Protein AF-A0A8S3YBG1-F1 (afdb_monomer)

Radius of gyration: 21.01 Å; Cα contacts (8 Å, |Δi|>4): 308; chains: 1; bounding box: 51×46×51 Å

Organism: NCBI:txid100452

Foldseek 3Di:
DDPPDPDDDDPVVVVVVVCCVQLLLVVLLVCCVPQHDPVLVVVVVVLLVLLLVLVLVVLVPDDQADPQLSVQLNLQSVLAAEAEAAQPPCRDPVSSCVVCVQQPDDPVCVPVSVVSSVVVVVVVVVVCPPPPDDPRDDPDGLLDLAKAADLQANYTYDRSNVCDPPQHDPPDDLCSNLQHVQLRSQLRSQLCCFPVNVQGTSRSDRHDSGDPSSVVSNVVVLVVQQVVQQPDADVVVRDGGRSVVCSSSSSSNVRSNSSSD

Sequence (261 aa):
KYTGNMAESPRWEVCLDSSASVFWKGMGRRYVDKTFSQAAKLYMEGMIENLKSEFQKMIEENTWMSQDTKKEAYLKLAAINKKIGYPDTDFTEDDIDKFYENYTMSEDHYYNNRVLNNKLSNLESILSLRKPVDKKEWSMAPYEVNAYYSRSVNEIAFPAGILQSPFFSQTFQDSMNYGAIGVVIGHEITHGFDDQGSQYDAKGNLRNWWQATDRENFVKRTQCIVNQNANFRVDEINMTLNGINTQGESVADNGGVKESF

Secondary structure (DSSP, 8-state):
-----SSPPPHHHHHHHHHHHHSHHHHHHHHHHHH--HHHHHHHHHHHHHHHHHHHHHHHH-SSS-HHHHHHHHHHHHT-EEEEES-SSS-SHHHHHHHTTT----TT-HHHHHHHHHHHHHHHHHHGGGSPP-TT--SS-TT-S--EEETTTTEEEEETTTSSTTT--TTS-HHHHIIIIIHHHHHHHHTTTSTTGGGB-TTS-B---S-HHHHHHHHHHHHHHHHHHTT-EEGGGTEE--TTTTHHHHHHHHHHHHHH-

Nearest PDB structures (foldseek):
  5v48-assembly1_B  TM=9.736E-01  e=6.884E-21  Oryctolagus cuniculus
  6svy-assembly1_A  TM=9.751E-01  e=1.031E-20  Homo sapiens
  6sh2-assembly1_AAA  TM=9.772E-01  e=5.451E-20  Homo sapiens
  4cth-assembly1_A-2  TM=9.747E-01  e=1.051E-19  Homo sapiens
  3dwb-assembly1_A  TM=9.708E-01  e=8.319E-19  Homo sapiens

InterPro domains:
  IPR000718 Peptidase M13 [PS51885] (1-261)
  IPR000718 Peptidase M13 [PTHR11733] (8-260)
  IPR000718 Peptidase M13 [cd08662] (1-261)
  IPR008753 Peptidase M13, N-terminal domain [PF05649] (3-87)
  IPR018497 Peptidase M13, C-terminal domain [PF01431] (146-259)
  IPR018497 Peptidase M13, C-terminal domain [PR00786] (138-150)
  IPR018497 Peptidase M13, C-terminal domain [PR00786] (156-168)
  IPR018497 Peptidase M13, C-terminal domain [PR00786] (177-193)
  IPR018497 Peptidase M13, C-terminal domain [PR00786] (249-260)
  IPR024079 Metallopeptidase, catalytic domain superfamily [G3DSA:3.40.390.10] (98-261)
  IPR042089 Peptidase M13, domain 2 [G3DSA:1.10.1380.10] (1-77)

Mean predicted aligned error: 3.57 Å

pLDDT: mean 96.38, std 4.28, range [46.97, 98.88]

Solvent-accessible surface area (backbone atoms only — not comparable to full-atom values): 14504 Å² total; per-residue (Å²): 136,88,86,82,70,92,67,80,76,59,65,68,57,57,49,47,54,56,47,43,75,71,41,30,64,62,53,20,47,60,41,39,76,72,74,54,52,72,68,56,46,55,52,50,55,53,51,52,54,53,37,54,52,42,46,49,49,55,57,69,72,47,88,64,57,51,72,70,35,41,51,50,50,49,53,26,61,72,46,48,43,82,44,59,36,56,65,93,61,84,62,50,72,69,42,40,51,60,73,46,69,84,66,87,72,52,96,90,38,62,70,58,41,52,52,50,50,54,52,53,55,53,49,51,58,61,66,44,75,86,50,79,88,66,85,79,66,74,95,67,46,24,59,41,74,51,72,46,56,41,52,65,66,22,32,33,37,38,23,37,39,37,65,32,79,87,27,30,56,96,86,51,56,64,70,52,30,26,71,32,42,30,22,54,52,25,19,32,58,30,40,54,60,22,81,68,20,51,42,32,42,43,74,16,45,85,40,92,68,65,48,72,70,33,48,53,45,50,53,59,54,53,46,52,53,20,57,55,37,48,68,43,66,44,74,95,76,72,44,60,44,58,15,74,83,46,33,44,62,51,47,9,50,57,42,1,49,60,40,45,107

Structure (mmCIF, N/CA/C/O backbone):
data_AF-A0A8S3YBG1-F1
#
_entry.id   AF-A0A8S3YBG1-F1
#
loop_
_atom_site.group_PDB
_atom_site.id
_atom_site.type_symbol
_atom_site.label_atom_id
_atom_site.label_alt_id
_atom_site.label_comp_id
_atom_site.label_asym_id
_atom_site.label_entity_id
_atom_site.label_seq_id
_atom_site.pdbx_PDB_ins_code
_atom_site.Cartn_x
_atom_site.Cartn_y
_atom_site.Cartn_z
_atom_site.occupancy
_atom_site.B_iso_or_equiv
_atom_site.auth_seq_id
_atom_site.auth_comp_id
_atom_site.auth_asym_id
_atom_site.auth_atom_id
_atom_site.pdbx_PDB_model_num
ATOM 1 N N . LYS A 1 1 ? 24.429 -9.024 7.060 1.00 46.97 1 LYS A N 1
ATOM 2 C CA . LYS A 1 1 ? 23.223 -9.821 7.389 1.00 46.97 1 LYS A CA 1
ATOM 3 C C . LYS A 1 1 ? 23.440 -11.186 6.741 1.00 46.97 1 LYS A C 1
ATOM 5 O O . LYS A 1 1 ? 23.520 -11.220 5.523 1.00 46.97 1 LYS A O 1
ATOM 10 N N . TYR A 1 2 ? 23.698 -12.248 7.506 1.00 65.44 2 TYR A N 1
ATOM 11 C CA . TYR A 1 2 ? 23.859 -13.596 6.943 1.00 65.44 2 TYR A CA 1
ATOM 12 C C . TYR A 1 2 ? 22.461 -14.197 6.766 1.00 65.44 2 TYR A C 1
ATOM 14 O O . TYR A 1 2 ? 21.686 -14.179 7.716 1.00 65.44 2 TYR A O 1
ATOM 22 N N . THR A 1 3 ? 22.114 -14.646 5.561 1.00 81.81 3 THR A N 1
ATOM 23 C CA . THR A 1 3 ? 20.769 -15.163 5.237 1.00 81.81 3 THR A CA 1
ATOM 24 C C . THR A 1 3 ? 20.596 -16.647 5.561 1.00 81.81 3 THR A C 1
ATOM 26 O O . THR A 1 3 ? 19.483 -17.147 5.500 1.00 81.81 3 THR A O 1
ATOM 29 N N . GLY A 1 4 ? 21.680 -17.357 5.895 1.00 85.62 4 GLY A N 1
ATOM 30 C CA . GLY A 1 4 ? 21.672 -18.814 6.078 1.00 85.62 4 GLY A CA 1
ATOM 31 C C . GLY A 1 4 ? 21.711 -19.613 4.769 1.00 85.62 4 GLY A C 1
ATOM 32 O O . GLY A 1 4 ? 21.754 -20.838 4.811 1.00 85.62 4 GLY A O 1
ATOM 33 N N . ASN A 1 5 ? 21.745 -18.943 3.611 1.00 86.81 5 ASN A N 1
ATOM 34 C CA . ASN A 1 5 ? 21.828 -19.604 2.310 1.00 86.81 5 ASN A CA 1
ATOM 35 C C . ASN A 1 5 ? 23.208 -20.241 2.102 1.00 86.81 5 ASN A C 1
ATOM 37 O O . ASN A 1 5 ? 24.236 -19.601 2.324 1.00 86.81 5 ASN A O 1
ATOM 41 N N . MET A 1 6 ? 23.225 -21.490 1.628 1.00 89.19 6 MET A N 1
ATOM 42 C CA . MET A 1 6 ? 24.462 -22.234 1.343 1.00 89.19 6 MET A CA 1
ATOM 43 C C . MET A 1 6 ? 25.042 -21.960 -0.053 1.00 89.19 6 MET A C 1
ATOM 45 O O . MET A 1 6 ? 26.156 -22.386 -0.345 1.00 89.19 6 MET A O 1
ATOM 49 N N . ALA A 1 7 ? 24.298 -21.268 -0.918 1.00 89.50 7 ALA A N 1
ATOM 50 C CA . ALA A 1 7 ? 24.717 -20.903 -2.265 1.00 89.50 7 ALA A CA 1
ATOM 51 C C . ALA A 1 7 ? 24.162 -19.525 -2.647 1.00 89.50 7 ALA A C 1
ATOM 53 O O . ALA A 1 7 ? 23.132 -19.092 -2.124 1.00 89.50 7 ALA A O 1
ATOM 54 N N . GLU A 1 8 ? 24.855 -18.848 -3.561 1.00 89.50 8 GLU A N 1
ATOM 55 C CA . GLU A 1 8 ? 24.357 -17.626 -4.191 1.00 89.50 8 GLU A CA 1
ATOM 56 C C . GLU A 1 8 ? 23.200 -17.949 -5.144 1.00 89.50 8 GLU A C 1
ATOM 58 O O . GLU A 1 8 ? 23.164 -19.026 -5.749 1.00 89.50 8 GLU A O 1
ATOM 63 N N . SER A 1 9 ? 22.269 -17.004 -5.300 1.00 92.31 9 SER A N 1
ATOM 64 C CA . SER A 1 9 ? 21.221 -17.111 -6.314 1.00 92.31 9 SER A CA 1
ATOM 65 C C . SER A 1 9 ? 21.835 -17.261 -7.713 1.00 92.31 9 SER A C 1
ATOM 67 O O . SER A 1 9 ? 22.904 -16.697 -7.985 1.00 92.31 9 SER A O 1
ATOM 69 N N . PRO A 1 10 ? 21.173 -17.987 -8.631 1.00 96.00 10 PRO A N 1
ATOM 70 C CA . PRO A 1 10 ? 21.587 -18.058 -10.023 1.00 96.00 10 PRO A CA 1
ATOM 71 C C . PRO A 1 10 ? 21.867 -16.670 -10.605 1.00 96.00 10 PRO A C 1
ATOM 73 O O . PRO A 1 10 ? 21.102 -15.728 -10.412 1.00 96.00 10 PRO A O 1
ATOM 76 N N . ARG A 1 11 ? 22.953 -16.542 -11.376 1.00 95.31 11 ARG A N 1
ATOM 77 C CA . ARG A 1 11 ? 23.389 -15.244 -11.921 1.00 95.31 11 ARG A CA 1
ATOM 78 C C . ARG A 1 11 ? 22.287 -14.514 -12.689 1.00 95.31 11 ARG A C 1
ATOM 80 O O . ARG A 1 11 ? 22.216 -13.295 -12.616 1.00 95.31 11 ARG A O 1
ATOM 87 N N . TRP A 1 12 ? 21.452 -15.240 -13.429 1.00 97.00 12 TRP A N 1
ATOM 88 C CA . TRP A 1 12 ? 20.376 -14.633 -14.208 1.00 97.00 12 TRP A CA 1
ATOM 89 C C . TRP A 1 12 ? 19.314 -13.969 -13.319 1.00 97.00 12 TRP A C 1
ATOM 91 O O . TRP A 1 12 ? 18.802 -12.933 -13.721 1.00 97.00 12 TRP A O 1
ATOM 101 N N . GLU A 1 13 ? 19.037 -14.497 -12.118 1.00 95.38 13 GLU A N 1
ATOM 102 C CA . GLU A 1 13 ? 18.124 -13.874 -11.143 1.00 95.38 13 GLU A CA 1
ATOM 103 C C . GLU A 1 13 ? 18.735 -12.583 -10.608 1.00 95.38 13 GLU A C 1
ATOM 105 O O . GLU A 1 13 ? 18.105 -11.534 -10.641 1.00 95.38 13 GLU A O 1
ATOM 110 N N . VAL A 1 14 ? 20.020 -12.621 -10.238 1.00 94.38 14 VAL A N 1
ATOM 111 C CA . VAL A 1 14 ? 20.752 -11.427 -9.785 1.00 94.38 14 VAL A CA 1
ATOM 112 C C . VAL A 1 14 ? 20.776 -10.343 -10.868 1.00 94.38 14 VAL A C 1
ATOM 114 O O . VAL A 1 14 ? 20.596 -9.157 -10.582 1.00 94.38 14 VAL A O 1
ATOM 117 N N . CYS A 1 15 ? 21.005 -10.733 -12.125 1.00 94.94 15 CYS A N 1
ATOM 118 C CA . CYS A 1 15 ? 20.959 -9.818 -13.261 1.00 94.94 15 CYS A CA 1
ATOM 119 C C . CYS A 1 15 ? 19.544 -9.279 -13.491 1.00 94.94 15 CYS A C 1
ATOM 121 O O . CYS A 1 15 ? 19.404 -8.080 -13.711 1.00 94.94 15 CYS A O 1
ATOM 123 N N . LEU A 1 16 ? 18.519 -10.131 -13.400 1.00 95.56 16 LEU A N 1
ATOM 124 C CA . LEU A 1 16 ? 17.122 -9.741 -13.550 1.00 95.56 16 LEU A CA 1
ATOM 125 C C . LEU A 1 16 ? 16.716 -8.717 -12.487 1.00 95.56 16 LEU A C 1
ATOM 127 O O . LEU A 1 16 ? 16.232 -7.654 -12.857 1.00 95.56 16 LEU A O 1
ATOM 131 N N . ASP A 1 17 ? 16.984 -8.981 -11.208 1.00 93.69 17 ASP A N 1
ATOM 132 C CA . ASP A 1 17 ? 16.673 -8.068 -10.101 1.00 93.69 17 ASP A CA 1
ATOM 133 C C . ASP A 1 17 ? 17.413 -6.734 -10.252 1.00 93.69 17 ASP A C 1
ATOM 135 O O . ASP A 1 17 ? 16.848 -5.650 -10.076 1.00 93.69 17 ASP A O 1
ATOM 139 N N . SER A 1 18 ? 18.690 -6.792 -10.643 1.00 94.06 18 SER A N 1
ATOM 140 C CA . SER A 1 18 ? 19.491 -5.595 -10.896 1.00 94.06 18 SER A CA 1
ATOM 141 C C . SER A 1 18 ? 18.932 -4.772 -12.055 1.00 94.06 18 SER A C 1
ATOM 143 O O . SER A 1 18 ? 18.802 -3.554 -11.923 1.00 94.06 18 SER A O 1
ATOM 145 N N . SER A 1 19 ? 18.565 -5.406 -13.170 1.00 94.31 19 SER A N 1
ATOM 146 C CA . SER A 1 19 ? 17.942 -4.734 -14.312 1.00 94.31 19 SER A CA 1
ATOM 147 C C . SER A 1 19 ? 16.562 -4.184 -13.962 1.00 94.31 19 SER A C 1
ATOM 149 O O . SER A 1 19 ? 16.295 -3.029 -14.279 1.00 94.31 19 SER A O 1
ATOM 151 N N . ALA A 1 20 ? 15.737 -4.947 -13.244 1.00 94.19 20 ALA A N 1
ATOM 152 C CA . ALA A 1 20 ? 14.417 -4.536 -12.775 1.00 94.19 20 ALA A CA 1
ATOM 153 C C . ALA A 1 20 ? 14.502 -3.292 -11.884 1.00 94.19 20 ALA A C 1
ATOM 155 O O . ALA A 1 20 ? 13.759 -2.342 -12.095 1.00 94.19 20 ALA A O 1
ATOM 156 N N . SER A 1 21 ? 15.487 -3.222 -10.980 1.00 91.81 21 SER A N 1
ATOM 157 C CA . SER A 1 21 ? 15.690 -2.045 -10.119 1.00 91.81 21 SER A CA 1
ATOM 158 C C . SER A 1 21 ? 15.982 -0.744 -10.883 1.00 91.81 21 SER A C 1
ATOM 160 O O . SER A 1 21 ? 15.711 0.339 -10.373 1.00 91.81 21 SER A O 1
ATOM 162 N N . VAL A 1 22 ? 16.546 -0.836 -12.091 1.00 94.56 22 VAL A N 1
ATOM 163 C CA . VAL A 1 22 ? 16.909 0.322 -12.927 1.00 94.56 22 VAL A CA 1
ATOM 164 C C . VAL A 1 22 ? 15.796 0.616 -13.929 1.00 94.56 22 VAL A C 1
ATOM 166 O O . VAL A 1 22 ? 15.269 1.725 -13.997 1.00 94.56 22 VAL A O 1
ATOM 169 N N . PHE A 1 23 ? 15.400 -0.402 -14.688 1.00 95.25 23 PHE A N 1
ATOM 170 C CA . PHE A 1 23 ? 14.467 -0.311 -15.810 1.00 95.25 23 PHE A CA 1
ATOM 171 C C . PHE A 1 23 ? 13.037 -0.673 -15.415 1.00 95.25 23 PHE A C 1
ATOM 173 O O . PHE A 1 23 ? 12.288 -1.249 -16.209 1.00 95.25 23 PHE A O 1
ATOM 180 N N . TRP A 1 24 ? 12.651 -0.335 -14.185 1.00 95.69 24 TRP A N 1
ATOM 181 C CA . TRP A 1 24 ? 11.378 -0.740 -13.605 1.00 95.69 24 TRP A CA 1
ATOM 182 C C . TRP A 1 24 ? 10.170 -0.302 -14.444 1.00 95.69 24 TRP A C 1
ATOM 184 O O . TRP A 1 24 ? 9.217 -1.070 -14.573 1.00 95.69 24 TRP A O 1
ATOM 194 N N . LYS A 1 25 ? 10.207 0.885 -15.079 1.00 96.19 25 LYS A N 1
ATOM 195 C CA . LYS A 1 25 ? 9.102 1.341 -15.938 1.00 96.19 25 LYS A CA 1
ATOM 196 C C . LYS A 1 25 ? 9.009 0.527 -17.224 1.00 96.19 25 LYS A C 1
ATOM 198 O O . LYS A 1 25 ? 7.931 0.055 -17.572 1.00 96.19 25 LYS A O 1
ATOM 203 N N . GLY A 1 26 ? 10.139 0.321 -17.902 1.00 96.25 26 GLY A N 1
ATOM 204 C CA . GLY A 1 26 ? 10.190 -0.444 -19.151 1.00 96.25 26 GLY A CA 1
ATOM 205 C C . GLY A 1 26 ? 9.790 -1.904 -18.944 1.00 96.25 26 GLY A C 1
ATOM 206 O O . GLY A 1 26 ? 8.948 -2.436 -19.667 1.00 96.25 26 GLY A O 1
ATOM 207 N N . MET A 1 27 ? 10.326 -2.540 -17.900 1.00 96.38 27 MET A N 1
ATOM 208 C CA . MET A 1 27 ? 9.955 -3.906 -17.526 1.00 96.38 27 MET A CA 1
ATOM 209 C C . MET A 1 27 ? 8.505 -3.991 -17.040 1.00 96.38 27 MET A C 1
ATOM 211 O O . MET A 1 27 ? 7.783 -4.903 -17.438 1.00 96.38 27 MET A O 1
ATOM 215 N N . GLY A 1 28 ? 8.053 -3.017 -16.245 1.00 97.44 28 GLY A N 1
ATOM 216 C CA . GLY A 1 28 ? 6.668 -2.903 -15.790 1.00 97.44 28 GLY A CA 1
ATOM 217 C C . GLY A 1 28 ? 5.680 -2.810 -16.945 1.00 97.44 28 GLY A C 1
ATOM 218 O O . GLY A 1 28 ? 4.671 -3.509 -16.935 1.00 97.44 28 GLY A O 1
ATOM 219 N N . ARG A 1 29 ? 5.994 -2.024 -17.979 1.00 97.12 29 ARG A N 1
ATOM 220 C CA . ARG A 1 29 ? 5.147 -1.893 -19.167 1.00 97.12 29 ARG A CA 1
ATOM 221 C C . ARG A 1 29 ? 4.989 -3.221 -19.894 1.00 97.12 29 ARG A C 1
ATOM 223 O O . ARG A 1 29 ? 3.868 -3.667 -20.118 1.00 97.12 29 ARG A O 1
ATOM 230 N N . ARG A 1 30 ? 6.110 -3.893 -20.177 1.00 96.56 30 ARG A N 1
ATOM 231 C CA . ARG A 1 30 ? 6.110 -5.213 -20.828 1.00 96.56 30 ARG A CA 1
ATOM 232 C C . ARG A 1 30 ? 5.381 -6.271 -20.001 1.00 96.56 30 ARG A C 1
ATOM 234 O O . ARG A 1 30 ? 4.733 -7.142 -20.575 1.00 96.56 30 ARG A O 1
ATOM 241 N N . TYR A 1 31 ? 5.491 -6.204 -18.675 1.00 97.31 31 TYR A N 1
ATOM 242 C CA . TYR A 1 31 ? 4.761 -7.086 -17.771 1.00 97.31 31 TYR A CA 1
ATOM 243 C C . TYR A 1 31 ? 3.250 -6.857 -17.890 1.00 97.31 31 TYR A C 1
ATOM 245 O O . TYR A 1 31 ? 2.521 -7.786 -18.228 1.00 97.31 31 TYR A O 1
ATOM 253 N N . VAL A 1 32 ? 2.802 -5.612 -17.708 1.00 97.44 32 VAL A N 1
ATOM 254 C CA . VAL A 1 32 ? 1.388 -5.208 -17.773 1.00 97.44 32 VAL A CA 1
ATOM 255 C C . VAL A 1 32 ? 0.753 -5.584 -19.108 1.00 97.44 32 VAL A C 1
ATOM 257 O O . VAL A 1 32 ? -0.302 -6.211 -19.101 1.00 97.44 32 VAL A O 1
ATOM 260 N N . ASP A 1 33 ? 1.412 -5.285 -20.234 1.00 96.06 33 ASP A N 1
ATOM 261 C CA . ASP A 1 33 ? 0.905 -5.607 -21.578 1.00 96.06 33 ASP A CA 1
ATOM 262 C C . ASP A 1 33 ? 0.636 -7.115 -21.759 1.00 96.06 33 ASP A C 1
ATOM 264 O O . ASP A 1 33 ? -0.189 -7.511 -22.582 1.00 96.06 33 ASP A O 1
ATOM 268 N N . LYS A 1 34 ? 1.334 -7.969 -20.999 1.00 96.12 34 LYS A N 1
ATOM 269 C CA . LYS A 1 34 ? 1.221 -9.427 -21.089 1.00 96.12 34 LYS A CA 1
ATOM 270 C C . LYS A 1 34 ? 0.261 -10.032 -20.065 1.00 96.12 34 LYS A C 1
ATOM 272 O O . LYS A 1 34 ? -0.321 -11.078 -20.347 1.00 96.12 34 LYS A O 1
ATOM 277 N N . THR A 1 35 ? 0.147 -9.447 -18.874 1.00 94.94 35 THR A N 1
ATOM 278 C CA . THR A 1 35 ? -0.489 -10.110 -17.721 1.00 94.94 35 THR A CA 1
ATOM 279 C C . THR A 1 35 ? -1.730 -9.403 -17.197 1.00 94.94 35 THR A C 1
ATOM 281 O O . THR A 1 35 ? -2.532 -10.041 -16.517 1.00 94.94 35 THR A O 1
ATOM 284 N N . PHE A 1 36 ? -1.921 -8.119 -17.501 1.00 96.56 36 PHE A N 1
ATOM 285 C CA . PHE A 1 36 ? -2.934 -7.303 -16.845 1.00 96.56 36 PHE A CA 1
ATOM 286 C C . PHE A 1 36 ? -3.956 -6.746 -17.836 1.00 96.56 36 PHE A C 1
ATOM 288 O O . PHE A 1 36 ? -3.631 -6.365 -18.956 1.00 96.56 36 PHE A O 1
ATOM 295 N N . SER A 1 37 ? -5.224 -6.697 -17.422 1.00 96.06 37 SER A N 1
ATOM 296 C CA . SER A 1 37 ? -6.328 -6.254 -18.278 1.00 96.06 37 SER A CA 1
ATOM 297 C C . SER A 1 37 ? -7.109 -5.108 -17.649 1.00 96.06 37 SER A C 1
ATOM 299 O O . SER A 1 37 ? -7.250 -5.023 -16.428 1.00 96.06 37 SER A O 1
ATOM 301 N N . GLN A 1 38 ? -7.711 -4.267 -18.491 1.00 95.56 38 GLN A N 1
ATOM 302 C CA . GLN A 1 38 ? -8.593 -3.193 -18.028 1.00 95.56 38 GLN A CA 1
ATOM 303 C C . GLN A 1 38 ? -9.776 -3.730 -17.206 1.00 95.56 38 GLN A C 1
ATOM 305 O O . GLN A 1 38 ? -10.196 -3.105 -16.237 1.00 95.56 38 GLN A O 1
ATOM 310 N N . ALA A 1 39 ? -10.292 -4.913 -17.551 1.00 96.50 39 ALA A N 1
ATOM 311 C CA . ALA A 1 39 ? -11.356 -5.558 -16.788 1.00 96.50 39 ALA A CA 1
ATOM 312 C C . ALA A 1 39 ? -10.907 -5.931 -15.361 1.00 96.50 39 ALA A C 1
ATOM 314 O O . ALA A 1 39 ? -11.700 -5.828 -14.430 1.00 96.50 39 ALA A O 1
ATOM 315 N N . ALA A 1 40 ? -9.636 -6.308 -15.162 1.00 97.19 40 ALA A N 1
ATOM 316 C CA . ALA A 1 40 ? -9.096 -6.594 -13.832 1.00 97.19 40 ALA A CA 1
ATOM 317 C C . ALA A 1 40 ? -9.004 -5.310 -13.004 1.00 97.19 40 ALA A C 1
ATOM 319 O O . ALA A 1 40 ? -9.392 -5.308 -11.839 1.00 97.19 40 ALA A O 1
ATOM 320 N N . LYS A 1 41 ? -8.583 -4.203 -13.631 1.00 97.56 41 LYS A N 1
ATOM 321 C CA . LYS A 1 41 ? -8.579 -2.881 -12.998 1.00 97.56 41 LYS A CA 1
ATOM 322 C C . LYS A 1 41 ? -9.976 -2.476 -12.518 1.00 97.56 41 LYS A C 1
ATOM 324 O O . LYS A 1 41 ? -10.133 -2.155 -11.347 1.00 97.56 41 LYS A O 1
ATOM 329 N N . LEU A 1 42 ? -10.990 -2.573 -13.380 1.00 97.50 42 LEU A N 1
ATOM 330 C CA . LEU A 1 42 ? -12.374 -2.219 -13.032 1.00 97.50 42 LEU A CA 1
ATOM 331 C C . LEU A 1 42 ? -12.955 -3.104 -11.918 1.00 97.50 42 LEU A C 1
ATOM 333 O O . LEU A 1 42 ? -13.639 -2.602 -11.029 1.00 97.50 42 LEU A O 1
ATOM 337 N N . TYR A 1 43 ? -12.667 -4.410 -11.937 1.00 97.81 43 TYR A N 1
ATOM 338 C CA . TYR A 1 43 ? -13.085 -5.315 -10.863 1.00 97.81 43 TYR A CA 1
ATOM 339 C C . TYR A 1 43 ? -12.475 -4.892 -9.518 1.00 97.81 43 TYR A C 1
ATOM 341 O O . TYR A 1 43 ? -13.183 -4.757 -8.521 1.00 97.81 43 TYR A O 1
ATOM 349 N N . MET A 1 44 ? -11.165 -4.630 -9.506 1.00 97.94 44 MET A N 1
ATOM 350 C CA . MET A 1 44 ? -10.444 -4.178 -8.315 1.00 97.94 44 MET A CA 1
ATOM 351 C C . MET A 1 44 ? -10.959 -2.832 -7.802 1.00 97.94 44 MET A C 1
ATOM 353 O O . MET A 1 44 ? -11.109 -2.656 -6.596 1.00 97.94 44 MET A O 1
ATOM 357 N N . GLU A 1 45 ? -11.281 -1.893 -8.694 1.00 98.06 45 GLU A N 1
ATOM 358 C CA . GLU A 1 45 ? -11.874 -0.609 -8.313 1.00 98.06 45 GLU A CA 1
ATOM 359 C C . GLU A 1 45 ? -13.197 -0.787 -7.568 1.00 98.06 45 GLU A C 1
ATOM 361 O O . GLU A 1 45 ? -13.393 -0.125 -6.549 1.00 98.06 45 GLU A O 1
ATOM 366 N N . GLY A 1 46 ? -14.074 -1.674 -8.051 1.00 98.19 46 GLY A N 1
ATOM 367 C CA . GLY A 1 46 ? -15.343 -1.988 -7.393 1.00 98.19 46 GLY A CA 1
ATOM 368 C C . GLY A 1 46 ? -15.149 -2.679 -6.043 1.00 98.19 46 GLY A C 1
ATOM 369 O O . GLY A 1 46 ? -15.779 -2.298 -5.060 1.00 98.19 46 GLY A O 1
ATOM 370 N N . MET A 1 47 ? -14.229 -3.645 -5.969 1.00 98.31 47 MET A N 1
ATOM 371 C CA . MET A 1 47 ? -13.910 -4.343 -4.722 1.00 98.31 47 MET A CA 1
ATOM 372 C C . MET A 1 47 ? -13.362 -3.395 -3.647 1.00 98.31 47 MET A C 1
ATOM 374 O O . MET A 1 47 ? -13.792 -3.475 -2.500 1.00 98.31 47 MET A O 1
ATOM 378 N N . ILE A 1 48 ? -12.476 -2.462 -4.013 1.00 98.62 48 ILE A N 1
ATOM 379 C CA . ILE A 1 48 ? -11.949 -1.448 -3.088 1.00 98.62 48 ILE A CA 1
ATOM 380 C C . ILE A 1 48 ? -13.072 -0.562 -2.538 1.00 98.62 48 ILE A C 1
ATOM 382 O O . ILE A 1 48 ? -13.092 -0.288 -1.342 1.00 98.62 48 ILE A O 1
ATOM 386 N N . GLU A 1 49 ? -14.015 -0.115 -3.374 1.00 98.50 49 GLU A N 1
ATOM 387 C CA . GLU A 1 49 ? -15.137 0.697 -2.880 1.00 98.50 49 GLU A CA 1
ATOM 388 C C . GLU A 1 49 ? -16.076 -0.100 -1.966 1.00 98.50 49 GLU A C 1
ATOM 390 O O . GLU A 1 49 ? -16.537 0.434 -0.956 1.00 98.50 49 GLU A O 1
ATOM 395 N N . ASN A 1 50 ? -16.314 -1.382 -2.266 1.00 98.38 50 ASN A N 1
ATOM 396 C CA . ASN A 1 50 ? -17.094 -2.259 -1.393 1.00 98.38 50 ASN A CA 1
ATOM 397 C C . ASN A 1 50 ? -16.435 -2.389 -0.012 1.00 98.38 50 ASN A C 1
ATOM 399 O O . ASN A 1 50 ? -17.094 -2.170 0.999 1.00 98.38 50 ASN A O 1
ATOM 403 N N . LEU A 1 51 ? -15.131 -2.672 0.030 1.00 98.69 51 LEU A N 1
ATOM 404 C CA . LEU A 1 51 ? -14.382 -2.835 1.278 1.00 98.69 51 LEU A CA 1
ATOM 405 C C . LEU A 1 51 ? -14.326 -1.525 2.077 1.00 98.69 51 LEU A C 1
ATOM 407 O O . LEU A 1 51 ? -14.731 -1.507 3.237 1.00 98.69 51 LEU A O 1
ATOM 411 N N . LYS A 1 52 ? -14.039 -0.384 1.430 1.00 98.56 52 LYS A N 1
ATOM 412 C CA . LYS A 1 52 ? -14.153 0.938 2.075 1.00 98.56 52 LYS A CA 1
ATOM 413 C C . LYS A 1 52 ? -15.538 1.163 2.689 1.00 98.56 52 LYS A C 1
ATOM 415 O O . LYS A 1 52 ? -15.633 1.741 3.772 1.00 98.56 52 LYS A O 1
ATOM 420 N N . SER A 1 53 ? -16.611 0.720 2.031 1.00 98.44 53 SER A N 1
ATOM 421 C CA . SER A 1 53 ? -17.958 0.819 2.597 1.00 98.44 53 SER A CA 1
ATOM 422 C C . SER A 1 53 ? -18.145 -0.071 3.829 1.00 98.44 53 SER A C 1
ATOM 424 O O . SER A 1 53 ? -18.823 0.353 4.764 1.00 98.44 53 SER A O 1
ATOM 426 N N . GLU A 1 54 ? -17.578 -1.277 3.859 1.00 98.31 54 GLU A N 1
ATOM 427 C CA . GLU A 1 54 ? -17.628 -2.146 5.042 1.00 98.31 54 GLU A CA 1
ATOM 428 C C . GLU A 1 54 ? -16.772 -1.589 6.187 1.00 98.31 54 GLU A C 1
ATOM 430 O O . GLU A 1 54 ? -17.232 -1.528 7.330 1.00 98.31 54 GLU A O 1
ATOM 435 N N . PHE A 1 55 ? -15.586 -1.044 5.896 1.00 98.62 55 PHE A N 1
ATOM 436 C CA . PHE A 1 55 ? -14.770 -0.353 6.896 1.00 98.62 55 PHE A CA 1
ATOM 437 C C . PHE A 1 55 ? -15.501 0.858 7.487 1.00 98.62 55 PHE A C 1
ATOM 439 O O . PHE A 1 55 ? -15.440 1.106 8.694 1.00 98.62 55 PHE A O 1
ATOM 446 N N . GLN A 1 56 ? -16.252 1.601 6.665 1.00 98.38 56 GLN A N 1
ATOM 447 C CA . GLN A 1 56 ? -17.100 2.687 7.152 1.00 98.38 56 GLN A CA 1
ATOM 448 C C . GLN A 1 56 ? -18.123 2.174 8.175 1.00 98.38 56 GLN A C 1
ATOM 450 O O . GLN A 1 56 ? -18.221 2.747 9.262 1.00 98.38 56 GLN A O 1
ATOM 455 N N . LYS A 1 57 ? -18.829 1.072 7.888 1.00 98.19 57 LYS A N 1
ATOM 456 C CA . LYS A 1 57 ? -19.765 0.462 8.849 1.00 98.19 57 LYS A CA 1
ATOM 457 C C . LYS A 1 57 ? -19.054 0.027 10.130 1.00 98.19 57 LYS A C 1
ATOM 459 O O . LYS A 1 57 ? -19.552 0.281 11.224 1.00 98.19 57 LYS A O 1
ATOM 464 N N . MET A 1 58 ? -17.847 -0.533 10.028 1.00 97.31 58 MET A N 1
ATOM 465 C CA . MET A 1 58 ? -17.037 -0.887 11.200 1.00 97.31 58 MET A CA 1
ATOM 466 C C . MET A 1 58 ? -16.699 0.332 12.076 1.00 97.31 58 MET A C 1
ATOM 468 O O . MET A 1 58 ? -16.677 0.224 13.308 1.00 97.31 58 MET A O 1
ATOM 472 N N . ILE A 1 59 ? -16.448 1.502 11.478 1.00 98.19 59 ILE A N 1
ATOM 473 C CA . ILE A 1 59 ? -16.289 2.758 12.224 1.00 98.19 59 ILE A CA 1
ATOM 474 C C . ILE A 1 59 ? -17.633 3.179 12.854 1.00 98.19 59 ILE A C 1
ATOM 476 O O . ILE A 1 59 ? -17.665 3.555 14.030 1.00 98.19 59 ILE A O 1
ATOM 480 N N . GLU A 1 60 ? -18.745 3.092 12.120 1.00 97.56 60 GLU A N 1
ATOM 481 C CA . GLU A 1 60 ? -20.084 3.477 12.598 1.00 97.56 60 GLU A CA 1
ATOM 482 C C . GLU A 1 60 ? -20.517 2.659 13.817 1.00 97.56 60 GLU A C 1
ATOM 484 O O . GLU A 1 60 ? -20.923 3.228 14.835 1.00 97.56 60 GLU A O 1
ATOM 489 N N . GLU A 1 61 ? -20.355 1.342 13.756 1.00 96.88 61 GLU A N 1
ATOM 490 C CA . GLU A 1 61 ? -20.846 0.393 14.755 1.00 96.88 61 GLU A CA 1
ATOM 491 C C . GLU A 1 61 ? -19.981 0.315 16.013 1.00 96.88 61 GLU A C 1
ATOM 493 O O . GLU A 1 61 ? -20.442 -0.139 17.065 1.00 96.88 61 GLU A O 1
ATOM 498 N N . ASN A 1 62 ? -18.716 0.744 15.949 1.00 96.38 62 ASN A N 1
ATOM 499 C CA . ASN A 1 62 ? -17.843 0.586 17.102 1.00 96.38 62 ASN A CA 1
ATOM 500 C C . ASN A 1 62 ? -18.299 1.441 18.297 1.00 96.38 62 ASN A C 1
ATOM 502 O O . ASN A 1 62 ? -18.814 2.549 18.158 1.00 96.38 62 ASN A O 1
ATOM 506 N N . THR A 1 63 ? -18.088 0.932 19.505 1.00 97.31 63 THR A N 1
ATOM 507 C CA . THR A 1 63 ? -18.577 1.558 20.745 1.00 97.31 63 THR A CA 1
ATOM 508 C C . THR A 1 63 ? -17.496 2.308 21.519 1.00 97.31 63 THR A C 1
ATOM 510 O O . THR A 1 63 ? -17.741 2.770 22.630 1.00 97.31 63 THR A O 1
ATOM 513 N N . TRP A 1 64 ? -16.280 2.391 20.974 1.00 97.81 64 TRP A N 1
ATOM 514 C CA . TRP A 1 64 ? -15.099 2.862 21.701 1.00 97.81 64 TRP A CA 1
ATOM 515 C C . TRP A 1 64 ? -14.531 4.186 21.183 1.00 97.81 64 TRP A C 1
ATOM 517 O O . TRP A 1 64 ? -13.654 4.742 21.846 1.00 97.81 64 TRP A O 1
ATOM 527 N N . MET A 1 65 ? -15.024 4.675 20.041 1.00 98.31 65 MET A N 1
ATOM 528 C CA . MET A 1 65 ? -14.728 6.002 19.501 1.00 98.31 65 MET A CA 1
ATOM 529 C C . MET A 1 65 ? -15.912 6.950 19.710 1.00 98.31 65 MET A C 1
ATOM 531 O O . MET A 1 65 ? -17.067 6.586 19.469 1.00 98.31 65 MET A O 1
ATOM 535 N N . SER A 1 66 ? -15.622 8.195 20.081 1.00 98.44 66 SER A N 1
ATOM 536 C CA . SER A 1 66 ? -16.587 9.294 20.041 1.00 98.44 66 SER A CA 1
ATOM 537 C C . SER A 1 66 ? -16.985 9.659 18.604 1.00 98.44 66 SER A C 1
ATOM 539 O O . SER A 1 66 ? -16.287 9.341 17.639 1.00 98.44 66 SER A O 1
ATOM 541 N N . GLN A 1 67 ? -18.103 10.376 18.455 1.00 98.19 67 GLN A N 1
ATOM 542 C CA . GLN A 1 67 ? -18.590 10.830 17.145 1.00 98.19 67 GLN A CA 1
ATOM 543 C C . GLN A 1 67 ? -17.595 11.752 16.424 1.00 98.19 67 GLN A C 1
ATOM 545 O O . GLN A 1 67 ? -17.459 11.666 15.205 1.00 98.19 67 GLN A O 1
ATOM 550 N N . ASP A 1 68 ? -16.853 12.580 17.165 1.00 97.88 68 ASP A N 1
ATOM 551 C CA . ASP A 1 68 ? -15.852 13.481 16.584 1.00 97.88 68 ASP A CA 1
ATOM 552 C C . ASP A 1 68 ? -14.688 12.700 15.965 1.00 9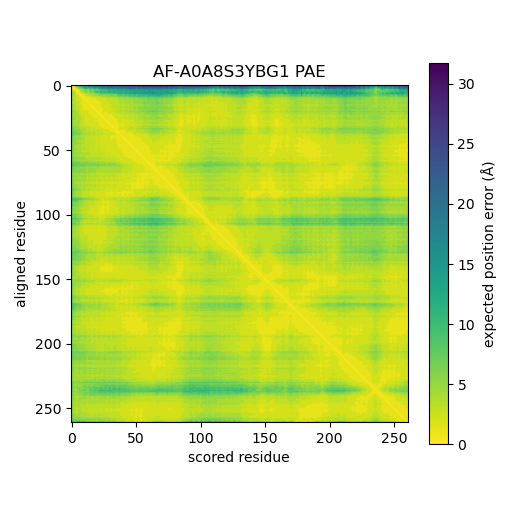7.88 68 ASP A C 1
ATOM 554 O O . ASP A 1 68 ? -14.322 12.938 14.814 1.00 97.88 68 ASP A O 1
ATOM 558 N N . THR A 1 69 ? -14.150 11.709 16.682 1.00 98.62 69 THR A N 1
ATOM 559 C CA . THR A 1 69 ? -13.065 10.869 16.154 1.00 98.62 69 THR A CA 1
ATOM 560 C C . THR A 1 69 ? -13.552 9.998 14.990 1.00 98.62 69 THR A C 1
ATOM 562 O O . THR A 1 69 ? -12.822 9.820 14.015 1.00 98.62 69 THR A O 1
ATOM 565 N N . LYS A 1 70 ? -14.797 9.492 15.031 1.00 98.69 70 LYS A N 1
ATOM 566 C CA . LYS A 1 70 ? -15.400 8.767 13.893 1.00 98.69 70 LYS A CA 1
ATOM 567 C C . LYS A 1 70 ? -15.500 9.644 12.646 1.00 98.69 70 LYS A C 1
ATOM 569 O O . LYS A 1 70 ? -15.171 9.189 11.556 1.00 98.69 70 LYS A O 1
ATOM 574 N N . LYS A 1 71 ? -15.888 10.914 12.799 1.00 98.38 71 LYS A N 1
ATOM 575 C CA . LYS A 1 71 ? -15.954 11.871 11.688 1.00 98.38 71 LYS A CA 1
ATOM 576 C C . LYS A 1 71 ? -14.589 12.082 11.029 1.00 98.38 71 LYS A C 1
ATOM 578 O O . LYS A 1 71 ? -14.505 12.058 9.803 1.00 98.38 71 LYS A O 1
ATOM 583 N N . GLU A 1 72 ? -13.528 12.253 11.815 1.00 98.50 72 GLU A N 1
ATO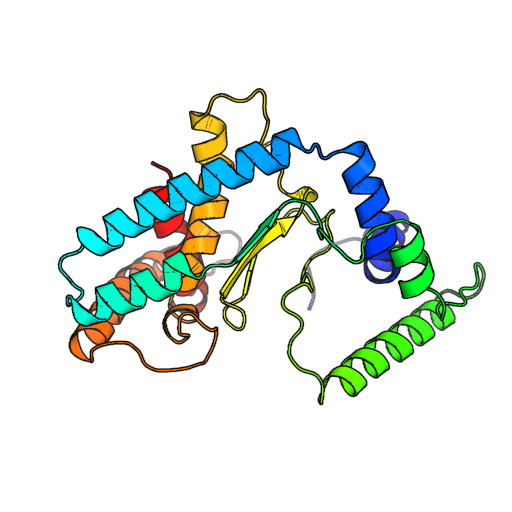M 584 C CA . GLU A 1 72 ? -12.160 12.356 11.283 1.00 98.50 72 GLU A CA 1
ATOM 585 C C . GLU A 1 72 ? -11.723 11.059 10.583 1.00 98.50 72 GLU A C 1
ATOM 587 O O . GLU A 1 72 ? -11.133 11.112 9.501 1.00 98.50 72 GLU A O 1
ATOM 592 N N . ALA A 1 73 ? -12.080 9.896 11.139 1.00 98.69 73 ALA A N 1
ATOM 593 C CA . ALA A 1 73 ? -11.805 8.606 10.513 1.00 98.69 73 ALA A CA 1
ATOM 594 C C . ALA A 1 73 ? -12.516 8.451 9.155 1.00 98.69 73 ALA A C 1
ATOM 596 O O . ALA A 1 73 ? -11.885 8.002 8.199 1.00 98.69 73 ALA A O 1
ATOM 597 N N . TYR A 1 74 ? -13.770 8.905 9.017 1.00 98.25 74 TYR A N 1
ATOM 598 C CA . TYR A 1 74 ? -14.464 8.923 7.720 1.00 98.25 74 TYR A CA 1
ATOM 599 C C . TYR A 1 74 ? -13.806 9.848 6.713 1.00 98.25 74 TYR A C 1
ATOM 601 O O . TYR A 1 74 ? -13.636 9.466 5.558 1.00 98.25 74 TYR A O 1
ATOM 609 N N . LEU A 1 75 ? -13.420 11.058 7.132 1.00 98.38 75 LEU A N 1
ATOM 610 C CA . LEU A 1 75 ? -12.720 11.988 6.247 1.00 98.38 75 LEU A CA 1
ATOM 611 C C . LEU A 1 75 ? -11.438 11.354 5.708 1.00 98.38 75 LEU A C 1
ATOM 613 O O . LEU A 1 75 ? -11.130 11.500 4.526 1.00 98.38 75 LEU A O 1
ATOM 617 N N . LYS A 1 76 ? -10.718 10.620 6.559 1.00 98.75 76 LYS A N 1
ATOM 618 C CA . LYS A 1 76 ? -9.518 9.897 6.161 1.00 98.75 76 LYS A CA 1
ATOM 619 C C . LYS A 1 76 ? -9.810 8.740 5.210 1.00 98.75 76 LYS A C 1
ATOM 621 O O . LYS A 1 76 ? -9.186 8.686 4.153 1.00 98.75 76 LYS A O 1
ATOM 626 N N . LEU A 1 77 ? -10.758 7.869 5.553 1.00 98.69 77 LEU A N 1
ATOM 627 C CA . LEU A 1 77 ? -11.163 6.719 4.738 1.00 98.69 77 LEU A CA 1
ATOM 628 C C . LEU A 1 77 ? -11.626 7.160 3.344 1.00 98.69 77 LEU A C 1
ATOM 630 O O . LEU A 1 77 ? -11.177 6.631 2.328 1.00 98.69 77 LEU A O 1
ATOM 634 N N . ALA A 1 78 ? -12.485 8.179 3.285 1.00 98.31 78 ALA A N 1
ATOM 635 C CA . ALA A 1 78 ? -12.989 8.731 2.034 1.00 98.31 78 ALA A CA 1
ATOM 636 C C . ALA A 1 78 ? -11.858 9.299 1.164 1.00 98.31 78 ALA A C 1
ATOM 638 O O . ALA A 1 78 ? -11.887 9.134 -0.054 1.00 98.31 78 ALA A O 1
ATOM 639 N N . ALA A 1 79 ? -10.849 9.914 1.788 1.00 98.25 79 ALA A N 1
ATOM 640 C CA . ALA A 1 79 ? -9.707 10.519 1.111 1.00 98.25 79 ALA A CA 1
ATOM 641 C C . ALA A 1 79 ? -8.608 9.527 0.691 1.00 98.25 79 ALA A C 1
ATOM 643 O O . ALA A 1 79 ? -7.613 9.979 0.123 1.00 98.25 79 ALA A O 1
ATOM 644 N N . ILE A 1 80 ? -8.743 8.221 0.971 1.00 98.50 80 ILE A N 1
ATOM 645 C CA . ILE A 1 80 ? -7.764 7.221 0.522 1.00 98.50 80 ILE A CA 1
ATOM 646 C C . ILE A 1 80 ? -7.720 7.215 -1.009 1.00 98.50 80 ILE A C 1
ATOM 648 O O . ILE A 1 80 ? -8.724 6.907 -1.663 1.00 98.50 80 ILE A O 1
ATOM 652 N N . ASN A 1 81 ? -6.552 7.539 -1.567 1.00 97.31 81 ASN A N 1
ATOM 653 C CA . ASN A 1 81 ? -6.259 7.374 -2.986 1.00 97.31 81 ASN A CA 1
ATOM 654 C C . ASN A 1 81 ? -5.970 5.901 -3.300 1.00 97.31 81 ASN A C 1
ATOM 656 O O . ASN A 1 81 ? -5.423 5.189 -2.461 1.00 97.31 81 ASN A O 1
ATOM 660 N N . LYS A 1 82 ? -6.300 5.448 -4.511 1.00 97.12 82 LYS A N 1
ATOM 661 C CA . LYS A 1 82 ? -6.066 4.064 -4.941 1.00 97.12 82 LYS A CA 1
ATOM 662 C C . LYS A 1 82 ? -5.239 4.005 -6.218 1.00 97.12 82 LYS A C 1
ATOM 664 O O . LYS A 1 82 ? -5.486 4.752 -7.162 1.00 97.12 82 LYS A O 1
ATOM 669 N N . LYS A 1 83 ? -4.282 3.083 -6.247 1.00 98.25 83 LYS A N 1
ATOM 670 C CA . LYS A 1 83 ? -3.394 2.788 -7.376 1.00 98.25 83 LYS A CA 1
ATOM 671 C C . LYS A 1 83 ? -3.507 1.310 -7.729 1.00 98.25 83 LYS A C 1
ATOM 673 O O . LYS A 1 8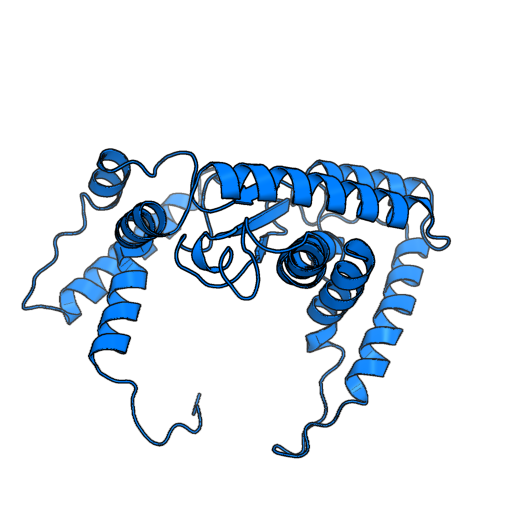3 ? -3.318 0.457 -6.872 1.00 98.25 83 LYS A O 1
ATOM 678 N N . ILE A 1 84 ? -3.869 0.988 -8.970 1.00 98.50 84 ILE A N 1
ATOM 679 C CA . ILE A 1 84 ? -4.217 -0.387 -9.362 1.00 98.50 84 ILE A CA 1
ATOM 680 C C . ILE A 1 84 ? -3.517 -0.752 -10.667 1.00 98.50 84 ILE A C 1
ATOM 682 O O . ILE A 1 84 ? -3.694 -0.087 -11.689 1.00 98.50 84 ILE A O 1
ATOM 686 N N . GLY A 1 85 ? -2.744 -1.832 -10.630 1.00 98.19 85 GLY A N 1
ATOM 687 C CA . GLY A 1 85 ? -2.016 -2.381 -11.764 1.00 98.19 85 GLY A CA 1
ATOM 688 C C . GLY A 1 85 ? -0.740 -1.603 -12.079 1.00 98.19 85 GLY A C 1
ATOM 689 O O . GLY A 1 85 ? 0.365 -2.113 -11.903 1.00 98.19 85 GLY A O 1
ATOM 690 N N . TYR A 1 86 ? -0.899 -0.382 -12.585 1.00 97.69 86 TYR A N 1
ATOM 691 C CA . TYR A 1 86 ? 0.184 0.433 -13.135 1.00 97.69 86 TYR A CA 1
ATOM 692 C C . TYR A 1 86 ? -0.184 1.930 -13.178 1.00 97.69 86 TYR A C 1
ATOM 694 O O . TYR A 1 86 ? -1.366 2.266 -13.043 1.00 97.69 86 TYR A O 1
ATOM 702 N N . PRO A 1 87 ? 0.796 2.841 -13.361 1.00 96.62 87 PRO A N 1
ATOM 703 C CA . PRO A 1 87 ? 0.530 4.277 -13.419 1.00 96.62 87 PRO A CA 1
ATOM 704 C C . PRO A 1 87 ? -0.368 4.680 -14.599 1.00 96.62 87 PRO A C 1
ATOM 706 O O . PRO A 1 87 ? -0.128 4.282 -15.736 1.00 96.62 87 PRO A O 1
ATOM 709 N N . ASP A 1 88 ? -1.378 5.512 -14.332 1.00 92.00 88 ASP A N 1
ATOM 710 C CA . ASP A 1 88 ? -2.314 6.017 -15.351 1.00 92.00 88 ASP A CA 1
ATOM 711 C C . ASP A 1 88 ? -1.714 7.096 -16.265 1.00 92.00 88 ASP A C 1
ATOM 713 O O . ASP A 1 88 ? -2.182 7.297 -17.385 1.00 92.00 88 ASP A O 1
ATOM 717 N N . THR A 1 89 ? -0.682 7.798 -15.796 1.00 92.56 89 THR A N 1
ATOM 718 C CA . THR A 1 89 ? 0.070 8.797 -16.567 1.00 92.56 89 THR A CA 1
ATOM 719 C C . THR A 1 89 ? 1.564 8.508 -16.486 1.00 92.56 89 THR A C 1
ATOM 721 O O . THR A 1 89 ? 2.008 7.785 -15.594 1.00 92.56 89 THR A O 1
ATOM 724 N N . ASP A 1 90 ? 2.342 9.084 -17.407 1.00 92.00 90 ASP A N 1
ATOM 725 C CA . ASP A 1 90 ? 3.810 9.001 -17.407 1.00 92.00 90 ASP A CA 1
ATOM 726 C C . ASP A 1 90 ? 4.333 7.548 -17.535 1.00 92.00 90 ASP A C 1
ATOM 728 O O . ASP A 1 90 ? 5.331 7.155 -16.907 1.00 92.00 90 ASP A O 1
ATOM 732 N N . PHE A 1 91 ? 3.605 6.747 -18.330 1.00 95.88 91 PHE A N 1
ATOM 733 C CA . PHE A 1 91 ? 3.770 5.294 -18.493 1.00 95.88 91 PHE A CA 1
ATOM 734 C C . PHE A 1 91 ? 3.461 4.770 -19.916 1.00 95.88 91 PHE A C 1
ATOM 736 O O . PHE A 1 91 ? 3.227 3.572 -20.126 1.00 95.88 91 PHE A O 1
ATOM 743 N N . THR A 1 92 ? 3.426 5.659 -20.912 1.00 95.50 92 THR A N 1
ATOM 744 C CA . THR A 1 92 ? 3.463 5.277 -22.336 1.00 95.50 92 THR A CA 1
ATOM 745 C C . THR A 1 92 ? 4.890 4.914 -22.767 1.00 95.50 92 THR A C 1
ATOM 747 O O . THR A 1 92 ? 5.833 5.174 -22.024 1.00 95.50 92 THR A O 1
ATOM 750 N N . GLU A 1 93 ? 5.077 4.305 -23.947 1.00 95.19 93 GLU A N 1
ATOM 751 C CA . GLU A 1 93 ? 6.432 4.023 -24.462 1.00 95.19 93 GLU A CA 1
ATOM 752 C C . GLU A 1 93 ? 7.265 5.315 -24.578 1.00 95.19 93 GLU A C 1
ATOM 754 O O . GLU A 1 93 ? 8.386 5.356 -24.077 1.00 95.19 93 GLU A O 1
ATOM 759 N N . ASP A 1 94 ? 6.672 6.404 -25.080 1.00 97.06 94 ASP A N 1
ATOM 760 C CA . ASP A 1 94 ? 7.328 7.716 -25.172 1.00 97.06 94 ASP A CA 1
ATOM 761 C C . ASP A 1 94 ? 7.705 8.288 -23.791 1.00 97.06 94 ASP A C 1
ATOM 763 O O . ASP A 1 94 ? 8.792 8.844 -23.612 1.00 97.06 94 ASP A O 1
ATOM 767 N N . ASP A 1 95 ? 6.828 8.145 -22.788 1.00 96.81 95 ASP A N 1
ATOM 768 C CA . ASP A 1 95 ? 7.123 8.593 -21.418 1.00 96.81 95 ASP A CA 1
ATOM 769 C C . ASP A 1 95 ? 8.290 7.808 -20.807 1.00 96.81 95 ASP A C 1
ATOM 771 O O . ASP A 1 95 ? 9.089 8.356 -20.043 1.00 96.81 95 ASP A O 1
ATOM 775 N N . ILE A 1 96 ? 8.376 6.515 -21.125 1.00 96.56 96 ILE A N 1
ATOM 776 C CA . ILE A 1 96 ? 9.423 5.616 -20.643 1.00 96.56 96 ILE A CA 1
ATOM 777 C C . ILE A 1 96 ? 10.758 5.965 -21.297 1.00 96.56 96 ILE A C 1
ATOM 779 O O . ILE A 1 96 ? 11.753 6.111 -20.585 1.00 96.56 96 ILE A O 1
ATOM 783 N N . ASP A 1 97 ? 10.782 6.162 -22.614 1.00 95.88 97 ASP A N 1
ATOM 784 C CA . ASP A 1 97 ? 11.988 6.571 -23.336 1.00 95.88 97 ASP A CA 1
ATOM 785 C C . ASP A 1 97 ? 12.504 7.917 -22.821 1.00 95.88 97 ASP A C 1
ATOM 787 O O . ASP A 1 97 ? 13.695 8.070 -22.541 1.00 95.88 97 ASP A O 1
ATOM 791 N N . LYS A 1 98 ? 11.596 8.871 -22.582 1.00 96.50 98 LYS A N 1
ATOM 792 C CA . LYS A 1 98 ? 11.932 10.161 -21.974 1.00 96.50 98 LYS A CA 1
ATOM 793 C C . LYS A 1 98 ? 12.477 10.014 -20.553 1.00 96.50 98 LYS A C 1
ATOM 795 O O . LYS A 1 98 ? 13.444 10.680 -20.195 1.00 96.50 98 LYS A O 1
ATOM 800 N N . PHE A 1 99 ? 11.886 9.146 -19.730 1.00 94.31 99 PHE A N 1
ATOM 801 C CA . PHE A 1 99 ? 12.374 8.891 -18.370 1.00 94.31 99 PHE A CA 1
ATOM 802 C C . PHE A 1 99 ? 13.815 8.350 -18.373 1.00 94.31 99 PHE A C 1
ATOM 804 O O . PHE A 1 99 ? 14.615 8.707 -17.506 1.00 94.31 99 PHE A O 1
ATOM 811 N N . TYR A 1 100 ? 14.168 7.540 -19.374 1.00 95.69 100 TYR A N 1
ATOM 812 C CA . TYR A 1 100 ? 15.498 6.953 -19.522 1.00 95.69 100 TYR A CA 1
ATOM 813 C C . TYR A 1 100 ? 16.434 7.718 -20.477 1.00 95.69 100 TYR A C 1
ATOM 815 O O . TYR A 1 100 ? 17.523 7.225 -20.766 1.00 95.69 100 TYR A O 1
ATOM 823 N N . GLU A 1 101 ? 16.099 8.942 -20.904 1.00 96.06 101 GLU A N 1
ATOM 824 C CA . GLU A 1 101 ? 16.865 9.690 -21.922 1.00 96.06 101 GLU A CA 1
ATOM 825 C C . GLU A 1 101 ? 18.350 9.896 -21.554 1.00 96.06 101 GLU A C 1
ATOM 827 O O . GLU A 1 101 ? 19.227 9.923 -22.416 1.00 96.06 101 GLU A O 1
ATOM 832 N N . ASN A 1 102 ? 18.648 9.995 -20.252 1.00 94.81 102 ASN A N 1
ATOM 833 C CA . ASN A 1 102 ? 19.997 10.216 -19.723 1.00 94.81 102 ASN A CA 1
ATOM 834 C C . ASN A 1 102 ? 20.723 8.913 -19.322 1.00 94.81 102 ASN A C 1
ATOM 836 O O . ASN A 1 102 ? 21.841 8.957 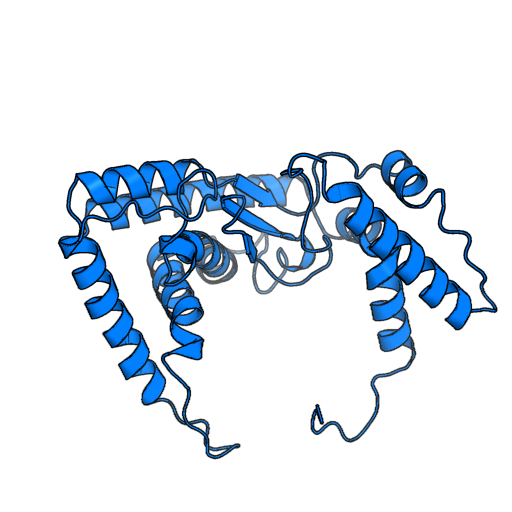-18.802 1.00 94.81 102 ASN A O 1
ATOM 840 N N . TYR A 1 103 ? 20.108 7.747 -19.540 1.00 94.50 103 TYR A N 1
ATOM 841 C CA . TYR A 1 103 ? 20.667 6.439 -19.195 1.00 94.50 103 TYR A CA 1
ATOM 842 C C . TYR A 1 103 ? 21.477 5.879 -20.373 1.00 94.50 103 TYR A C 1
ATOM 844 O O . TYR A 1 103 ? 21.023 5.025 -21.128 1.00 94.50 103 TYR A O 1
ATOM 852 N N . THR A 1 104 ? 22.719 6.341 -20.527 1.00 93.81 104 THR A N 1
ATOM 853 C CA . THR A 1 104 ? 23.657 5.804 -21.529 1.00 93.81 104 THR A CA 1
ATOM 854 C C . THR A 1 104 ? 24.376 4.566 -20.993 1.00 93.81 104 THR A C 1
ATOM 856 O O . THR A 1 104 ? 25.380 4.668 -20.288 1.00 93.81 104 THR A O 1
ATOM 859 N N . MET A 1 105 ? 23.845 3.389 -21.313 1.00 93.25 105 MET A N 1
ATOM 860 C CA . MET A 1 105 ? 24.331 2.103 -20.804 1.00 93.25 105 MET A CA 1
ATOM 861 C C . MET A 1 105 ? 25.308 1.424 -21.764 1.00 93.25 105 MET A C 1
ATOM 863 O O . MET A 1 105 ? 25.234 1.608 -22.975 1.00 93.25 105 MET A O 1
ATOM 867 N N . SER A 1 106 ? 26.209 0.608 -21.218 1.00 94.94 106 SER A N 1
ATOM 868 C CA . SER A 1 106 ? 27.162 -0.204 -21.983 1.00 94.94 106 SER A CA 1
ATOM 869 C C . SER A 1 106 ? 26.987 -1.687 -21.669 1.00 94.94 106 SER A C 1
ATOM 871 O O . SER A 1 106 ? 26.950 -2.072 -20.501 1.00 94.94 106 SER A O 1
ATOM 873 N N . GLU A 1 107 ? 26.927 -2.527 -22.700 1.00 95.19 107 GLU A N 1
ATOM 874 C CA . GLU A 1 107 ? 26.816 -3.985 -22.545 1.00 95.19 107 GLU A CA 1
ATOM 875 C C . GLU A 1 107 ? 28.041 -4.594 -21.833 1.00 95.19 107 GLU A C 1
ATOM 877 O O . GLU A 1 107 ? 27.902 -5.535 -21.054 1.00 95.19 107 GLU A O 1
ATOM 882 N N . ASP A 1 108 ? 29.220 -3.986 -21.997 1.00 96.38 108 ASP A N 1
ATOM 883 C CA . ASP A 1 108 ? 30.498 -4.494 -21.478 1.00 96.38 108 ASP A CA 1
ATOM 884 C C . ASP A 1 108 ? 30.902 -3.909 -20.109 1.00 96.38 108 ASP A C 1
ATOM 886 O O . ASP A 1 108 ? 31.878 -4.347 -19.490 1.00 96.38 108 ASP A O 1
ATOM 890 N N . HIS A 1 109 ? 30.180 -2.901 -19.605 1.00 96.06 109 HIS A N 1
ATOM 891 C CA . HIS A 1 109 ? 30.586 -2.132 -18.420 1.00 96.06 109 HIS A CA 1
ATOM 892 C C . HIS A 1 109 ? 29.522 -2.082 -17.317 1.00 96.06 109 HIS A C 1
ATOM 894 O O . HIS A 1 109 ? 29.116 -1.012 -16.859 1.00 96.06 109 HIS A O 1
ATOM 900 N N . TYR A 1 110 ? 29.137 -3.254 -16.805 1.00 94.81 110 TYR A N 1
ATOM 901 C CA . TYR A 1 110 ? 28.130 -3.393 -15.743 1.00 94.81 110 TYR A CA 1
ATOM 902 C C . TYR A 1 110 ? 28.371 -2.495 -14.514 1.00 94.81 110 TYR A C 1
ATOM 904 O O . TYR A 1 110 ? 27.445 -1.841 -14.034 1.00 94.81 110 TYR A O 1
ATOM 912 N N . TYR A 1 111 ? 29.606 -2.414 -14.006 1.00 96.38 111 TYR A N 1
ATOM 913 C CA . TYR A 1 111 ? 29.908 -1.563 -12.846 1.00 96.38 111 TYR A CA 1
ATOM 914 C C . TYR A 1 111 ? 29.625 -0.081 -13.136 1.00 96.38 111 TYR A C 1
ATOM 916 O O . TYR A 1 111 ? 28.976 0.594 -12.336 1.00 96.38 111 TYR A O 1
ATOM 924 N N . ASN A 1 112 ? 30.044 0.409 -14.305 1.00 97.19 112 ASN A N 1
ATOM 925 C CA . ASN A 1 112 ? 29.821 1.797 -14.704 1.00 97.19 112 ASN A CA 1
ATOM 926 C C . ASN A 1 112 ? 28.327 2.090 -14.882 1.00 97.19 112 ASN A C 1
ATOM 928 O O . ASN A 1 112 ? 27.866 3.137 -14.435 1.00 97.19 112 ASN A O 1
ATOM 932 N N . ASN A 1 113 ? 27.556 1.142 -15.427 1.00 96.44 113 ASN A N 1
ATOM 933 C CA . ASN A 1 113 ? 26.096 1.246 -15.512 1.00 96.44 113 ASN A CA 1
ATOM 934 C C . ASN A 1 113 ? 25.458 1.423 -14.124 1.00 96.44 113 ASN A C 1
ATOM 936 O O . ASN A 1 113 ? 24.587 2.273 -13.935 1.00 96.44 113 ASN A O 1
ATOM 940 N N . ARG A 1 114 ? 25.919 0.665 -13.117 1.00 95.25 114 ARG A N 1
ATOM 941 C CA . ARG A 1 114 ? 25.423 0.787 -11.734 1.00 95.25 114 ARG A CA 1
ATOM 942 C C . ARG A 1 114 ? 25.804 2.122 -11.099 1.00 95.25 114 ARG A C 1
ATOM 944 O O . ARG A 1 114 ? 24.973 2.730 -10.425 1.00 95.25 114 ARG A O 1
ATOM 951 N N . VAL A 1 115 ? 27.029 2.598 -11.321 1.00 96.50 115 VAL A N 1
ATOM 952 C CA . VAL A 1 115 ? 27.466 3.921 -10.845 1.00 96.50 115 VAL A CA 1
ATOM 953 C C . VAL A 1 115 ? 26.639 5.033 -11.494 1.00 96.50 115 VAL A C 1
ATOM 955 O O . VAL A 1 115 ? 26.206 5.946 -10.790 1.00 96.50 115 VAL A O 1
ATOM 958 N N . LEU A 1 116 ? 26.367 4.941 -12.799 1.00 96.00 116 LEU A N 1
ATOM 959 C CA . LEU A 1 116 ? 25.518 5.892 -13.515 1.00 96.00 116 LEU A CA 1
ATOM 960 C C . LEU A 1 116 ? 24.100 5.918 -12.938 1.00 96.00 116 LEU A C 1
ATOM 962 O O . LEU A 1 116 ? 23.622 6.993 -12.581 1.00 96.00 116 LEU A O 1
ATOM 966 N N . ASN A 1 117 ? 23.467 4.753 -12.770 1.00 95.62 117 ASN A N 1
ATOM 967 C CA . ASN A 1 117 ? 22.141 4.651 -12.159 1.00 95.62 117 ASN A CA 1
ATOM 968 C C . ASN A 1 117 ? 22.096 5.318 -10.775 1.00 95.62 117 ASN A C 1
ATOM 970 O O . ASN A 1 117 ? 21.241 6.158 -10.509 1.00 95.62 117 ASN A O 1
ATOM 974 N N . ASN A 1 118 ? 23.062 4.997 -9.908 1.00 95.94 118 ASN A N 1
ATOM 975 C CA . ASN A 1 118 ? 23.138 5.594 -8.576 1.00 95.94 118 ASN A CA 1
ATOM 976 C C . ASN A 1 118 ? 23.322 7.116 -8.644 1.00 95.94 118 ASN A C 1
ATOM 978 O O . ASN A 1 118 ? 22.737 7.840 -7.843 1.00 95.94 118 ASN A O 1
ATOM 982 N N . LYS A 1 119 ? 24.127 7.624 -9.584 1.00 96.75 119 LYS A N 1
ATOM 983 C CA . LYS A 1 119 ? 24.324 9.067 -9.765 1.00 96.75 119 LYS A CA 1
ATOM 984 C C . LYS A 1 119 ? 23.025 9.761 -10.185 1.00 96.75 119 LYS A C 1
ATOM 986 O O . LYS A 1 119 ? 22.699 10.798 -9.614 1.00 96.75 119 LYS A O 1
ATOM 991 N N . LEU A 1 120 ? 22.305 9.200 -11.158 1.00 95.88 120 LEU A N 1
ATOM 992 C CA . LEU A 1 120 ? 21.060 9.773 -11.675 1.00 95.88 120 LEU A CA 1
ATOM 993 C C . LEU A 1 120 ? 19.946 9.747 -10.620 1.00 95.88 120 LEU A C 1
ATOM 995 O O . LEU A 1 120 ? 19.364 10.791 -10.344 1.00 95.88 120 LEU A O 1
ATOM 999 N N . SER A 1 121 ? 19.733 8.607 -9.955 1.00 93.88 121 SER A N 1
ATOM 1000 C CA . SER A 1 121 ? 18.717 8.470 -8.901 1.00 93.88 121 SER A CA 1
ATOM 1001 C C . SER A 1 121 ? 18.981 9.398 -7.704 1.00 93.88 121 SER A C 1
ATOM 1003 O O . SER A 1 121 ? 18.072 10.075 -7.222 1.00 93.88 121 SER A O 1
ATOM 1005 N N . ASN A 1 122 ? 20.239 9.525 -7.260 1.00 96.00 122 ASN A N 1
ATOM 1006 C CA . ASN A 1 122 ? 20.582 10.471 -6.192 1.00 96.00 122 ASN A CA 1
ATOM 1007 C C . ASN A 1 122 ? 20.369 11.928 -6.620 1.00 96.00 122 ASN A C 1
ATOM 1009 O O . ASN A 1 122 ? 19.892 12.738 -5.827 1.00 96.00 122 ASN A O 1
ATOM 1013 N N . LEU A 1 123 ? 20.719 12.278 -7.861 1.00 95.81 123 LEU A N 1
ATOM 1014 C CA . LEU A 1 123 ? 20.489 13.623 -8.379 1.00 95.81 123 LEU A CA 1
ATOM 1015 C C . LEU A 1 123 ? 18.990 13.947 -8.420 1.00 95.81 123 LEU A C 1
ATOM 1017 O O . LEU A 1 123 ? 18.599 15.020 -7.969 1.00 95.81 123 LEU A O 1
ATOM 1021 N N . GLU A 1 124 ? 18.157 13.023 -8.897 1.00 92.94 124 GLU A N 1
ATOM 1022 C CA . GLU A 1 124 ? 16.698 13.170 -8.908 1.00 92.94 124 GLU A CA 1
ATOM 1023 C C . GLU A 1 124 ? 16.141 13.398 -7.494 1.00 92.94 124 GLU A C 1
ATOM 1025 O O . GLU A 1 124 ? 15.413 14.369 -7.270 1.00 92.94 124 GLU A O 1
ATOM 1030 N N . SER A 1 125 ? 16.575 12.592 -6.517 1.00 94.25 125 SER A N 1
ATOM 1031 C CA . SER A 1 125 ? 16.187 12.756 -5.110 1.00 94.25 125 SER A CA 1
ATOM 1032 C C . SER A 1 125 ? 16.626 14.099 -4.516 1.00 94.25 125 SER A C 1
ATOM 1034 O O . SER A 1 125 ? 15.907 14.674 -3.703 1.00 94.25 125 SER A O 1
ATOM 1036 N N . ILE A 1 126 ? 17.789 14.631 -4.900 1.00 96.69 126 ILE A N 1
ATOM 1037 C CA . ILE A 1 126 ? 18.236 15.954 -4.438 1.00 96.69 126 ILE A CA 1
ATOM 1038 C C . ILE A 1 126 ? 17.394 17.060 -5.090 1.00 96.69 126 ILE A C 1
ATOM 1040 O O . ILE A 1 126 ? 17.006 18.026 -4.428 1.00 96.69 126 ILE A O 1
ATOM 1044 N N . LEU A 1 127 ? 17.084 16.923 -6.381 1.00 95.88 127 LEU A N 1
ATOM 1045 C CA . LEU A 1 127 ? 16.292 17.895 -7.135 1.00 95.88 127 LEU A CA 1
ATOM 1046 C C . LEU A 1 127 ? 14.813 17.920 -6.717 1.00 95.88 127 LEU A C 1
ATOM 1048 O O . LEU A 1 127 ? 14.135 18.919 -6.974 1.00 95.88 127 LEU A O 1
ATOM 1052 N N . SER A 1 128 ? 14.304 16.869 -6.067 1.00 94.94 128 SER A N 1
ATOM 1053 C CA . SER A 1 128 ? 12.931 16.832 -5.552 1.00 94.94 128 SER A CA 1
ATOM 1054 C C . SER A 1 128 ? 12.737 17.635 -4.259 1.00 94.94 128 SER A C 1
ATOM 1056 O O . SER A 1 128 ? 11.617 18.046 -3.976 1.00 94.94 128 SER A O 1
ATOM 1058 N N . LEU A 1 129 ? 13.807 17.982 -3.526 1.00 96.38 129 LEU A N 1
ATOM 1059 C CA . LEU A 1 129 ? 13.739 18.641 -2.207 1.00 96.38 129 LEU A CA 1
ATOM 1060 C C . LEU A 1 129 ? 12.888 19.926 -2.165 1.00 96.38 129 LEU A C 1
ATOM 1062 O O . LEU A 1 129 ? 12.329 20.279 -1.128 1.00 96.38 129 LEU A O 1
ATOM 1066 N N . ARG A 1 130 ? 12.838 20.678 -3.269 1.00 96.25 130 ARG A N 1
ATOM 1067 C CA . ARG A 1 130 ? 12.095 21.949 -3.370 1.00 96.25 130 ARG A CA 1
ATOM 1068 C C . ARG A 1 130 ? 10.831 21.845 -4.219 1.00 96.25 130 ARG A C 1
ATOM 1070 O O . ARG A 1 130 ? 10.196 22.864 -4.478 1.00 96.25 130 ARG A O 1
ATOM 1077 N N . LYS A 1 131 ? 10.479 20.640 -4.660 1.00 96.25 131 LYS A N 1
ATOM 1078 C CA . LYS A 1 131 ? 9.269 20.373 -5.432 1.00 96.25 131 LYS A CA 1
ATOM 1079 C C . LYS A 1 131 ? 8.143 19.936 -4.489 1.00 96.25 131 LYS A C 1
ATOM 1081 O O . LYS A 1 131 ? 8.417 19.391 -3.419 1.00 96.25 131 LYS A O 1
ATOM 1086 N N . PRO A 1 132 ? 6.876 20.190 -4.846 1.00 95.38 132 PRO A N 1
ATOM 1087 C CA . PRO A 1 132 ? 5.764 19.552 -4.156 1.00 95.38 132 PRO A CA 1
ATOM 1088 C C . PRO A 1 132 ? 5.839 18.029 -4.331 1.00 95.38 132 PRO A C 1
ATOM 1090 O O . PRO A 1 132 ? 6.380 17.544 -5.322 1.00 95.38 132 PRO A O 1
ATOM 1093 N N . VAL A 1 133 ? 5.262 17.293 -3.380 1.00 93.38 133 VAL A N 1
ATOM 1094 C CA . VAL A 1 133 ? 5.106 15.836 -3.487 1.00 93.38 133 VAL A CA 1
ATOM 1095 C C . VAL A 1 133 ? 4.231 15.517 -4.695 1.00 93.38 133 VAL A C 1
ATOM 1097 O O . VAL A 1 133 ? 3.098 16.002 -4.777 1.00 93.38 133 VAL A O 1
ATOM 1100 N N . ASP A 1 134 ? 4.738 14.689 -5.605 1.00 92.62 134 ASP A N 1
ATOM 1101 C CA . ASP A 1 134 ? 3.943 14.166 -6.707 1.00 92.62 134 ASP A CA 1
ATOM 1102 C C . ASP A 1 134 ? 3.164 12.930 -6.247 1.00 92.62 134 ASP A C 1
ATOM 1104 O O . ASP A 1 134 ? 3.709 11.851 -6.031 1.00 92.62 134 ASP A O 1
ATOM 1108 N N . LYS A 1 135 ? 1.847 13.082 -6.099 1.00 91.62 135 LYS A N 1
ATOM 1109 C CA . LYS A 1 135 ? 0.964 11.982 -5.690 1.00 91.62 135 LYS A CA 1
ATOM 1110 C C . LYS A 1 135 ? 0.775 10.926 -6.782 1.00 91.62 135 LYS A C 1
ATOM 1112 O O . LYS A 1 135 ? 0.221 9.866 -6.504 1.00 91.62 135 LYS A O 1
ATOM 1117 N N . LYS A 1 136 ? 1.219 11.184 -8.013 1.00 92.81 136 LYS A N 1
ATOM 1118 C CA . LYS A 1 136 ? 1.166 10.209 -9.106 1.00 92.81 136 LYS A CA 1
ATOM 1119 C C . LYS A 1 136 ? 2.297 9.188 -9.030 1.00 92.81 136 LYS A C 1
ATOM 1121 O O . LYS A 1 136 ? 2.139 8.105 -9.584 1.00 92.81 136 LYS A O 1
ATOM 1126 N N . GLU A 1 137 ? 3.391 9.490 -8.328 1.00 92.12 137 GLU A N 1
ATOM 1127 C CA . GLU A 1 137 ? 4.552 8.602 -8.206 1.00 92.12 137 GLU A CA 1
ATOM 1128 C C . GLU A 1 137 ? 4.210 7.303 -7.477 1.00 92.12 137 GLU A C 1
ATOM 1130 O O . GLU A 1 137 ? 3.560 7.307 -6.434 1.00 92.12 137 GLU A O 1
ATOM 1135 N N . TRP A 1 138 ? 4.660 6.174 -8.017 1.00 95.56 138 TRP A N 1
ATOM 1136 C CA . TRP A 1 138 ? 4.492 4.860 -7.402 1.00 95.56 138 TRP A CA 1
ATOM 1137 C C . TRP A 1 138 ? 5.740 4.484 -6.610 1.00 95.56 138 TRP A C 1
ATOM 1139 O O . TRP A 1 138 ? 6.856 4.728 -7.061 1.00 95.56 138 TRP A O 1
ATOM 1149 N N . SER A 1 139 ? 5.554 3.855 -5.449 1.00 93.75 139 SER A N 1
ATOM 1150 C CA . SER A 1 139 ? 6.667 3.334 -4.639 1.00 93.75 139 SER A CA 1
ATOM 1151 C C . SER A 1 139 ? 7.042 1.887 -4.967 1.00 93.75 139 SER A C 1
ATOM 1153 O O . SER A 1 139 ? 8.048 1.400 -4.462 1.00 93.75 139 SER A O 1
ATOM 1155 N N . MET A 1 140 ? 6.250 1.218 -5.809 1.00 97.06 140 MET A N 1
ATOM 1156 C CA . MET A 1 140 ? 6.498 -0.137 -6.303 1.00 97.06 140 MET A CA 1
ATOM 1157 C C . MET A 1 140 ? 6.321 -0.185 -7.817 1.00 97.06 140 MET A C 1
ATOM 1159 O O . MET A 1 140 ? 5.463 0.500 -8.384 1.00 97.06 140 MET A O 1
ATOM 1163 N N . ALA A 1 141 ? 7.115 -1.023 -8.469 1.00 97.25 141 ALA A N 1
ATOM 1164 C CA . ALA A 1 141 ? 6.990 -1.293 -9.887 1.00 97.25 141 ALA A CA 1
ATOM 1165 C C . ALA A 1 141 ? 5.768 -2.188 -10.179 1.00 97.25 141 ALA A C 1
ATOM 1167 O O . ALA A 1 141 ? 5.422 -3.046 -9.366 1.00 97.25 141 ALA A O 1
ATOM 1168 N N . PRO A 1 142 ? 5.145 -2.082 -11.369 1.00 97.88 142 PRO A N 1
ATOM 1169 C CA . PRO A 1 142 ? 3.948 -2.859 -11.706 1.00 97.88 142 PRO A CA 1
ATOM 1170 C C . PRO A 1 142 ? 4.090 -4.382 -11.619 1.00 97.88 142 PRO A C 1
ATOM 1172 O O . PRO A 1 142 ? 3.091 -5.064 -11.434 1.00 97.88 142 PRO A O 1
ATOM 1175 N N . TYR A 1 143 ? 5.296 -4.934 -11.773 1.00 97.19 143 TYR A N 1
ATOM 1176 C CA . TYR A 1 143 ? 5.534 -6.382 -11.714 1.00 97.19 143 TYR A CA 1
ATOM 1177 C C . TYR A 1 143 ? 5.719 -6.923 -10.289 1.00 97.19 143 TYR A C 1
ATOM 1179 O O . TYR A 1 143 ? 5.847 -8.135 -10.123 1.00 97.19 143 TYR A O 1
ATOM 1187 N N . GLU A 1 144 ? 5.788 -6.064 -9.270 1.00 98.00 144 GLU A N 1
ATOM 1188 C CA . GLU A 1 144 ? 6.008 -6.512 -7.895 1.00 98.00 144 GLU A CA 1
ATOM 1189 C C . GLU A 1 144 ? 4.799 -7.289 -7.363 1.00 98.00 144 GLU A C 1
ATOM 1191 O O . GLU A 1 144 ? 3.647 -6.900 -7.548 1.00 98.00 144 GLU A O 1
ATOM 1196 N N . VAL A 1 145 ? 5.066 -8.412 -6.695 1.00 98.12 145 VAL A N 1
ATOM 1197 C CA . VAL A 1 145 ? 4.040 -9.236 -6.042 1.00 98.12 145 VAL A CA 1
ATOM 1198 C C . VAL A 1 145 ? 3.912 -8.778 -4.595 1.00 98.12 145 VAL A C 1
ATOM 1200 O O . VAL A 1 145 ? 4.408 -9.427 -3.677 1.00 98.12 145 VAL A O 1
ATOM 1203 N N . ASN A 1 146 ? 3.330 -7.597 -4.410 1.00 98.12 146 ASN A N 1
ATOM 1204 C CA . ASN A 1 146 ? 3.121 -6.992 -3.100 1.00 98.12 146 ASN A CA 1
ATOM 1205 C C . ASN A 1 146 ? 1.991 -5.949 -3.159 1.00 98.12 146 ASN A C 1
ATOM 1207 O O . ASN A 1 146 ? 1.450 -5.697 -4.235 1.00 98.12 146 ASN A O 1
ATOM 1211 N N . ALA A 1 147 ? 1.646 -5.345 -2.028 1.00 98.44 147 ALA A N 1
ATOM 1212 C CA . ALA A 1 147 ? 0.787 -4.170 -1.924 1.00 98.44 147 ALA A CA 1
ATOM 1213 C C . ALA A 1 147 ? 1.390 -3.182 -0.910 1.00 98.44 147 ALA A C 1
ATOM 1215 O O . ALA A 1 147 ? 2.373 -3.506 -0.238 1.00 98.44 147 ALA A O 1
ATOM 1216 N N . TYR A 1 148 ? 0.882 -1.948 -0.869 1.00 98.44 148 TYR A N 1
ATOM 1217 C CA . TYR A 1 148 ? 1.302 -0.997 0.161 1.00 98.44 148 TYR A CA 1
ATOM 1218 C C . TYR A 1 148 ? 0.261 0.071 0.484 1.00 98.44 148 TYR A C 1
ATOM 1220 O O . TYR A 1 148 ? -0.509 0.501 -0.380 1.00 98.44 148 TYR A O 1
ATOM 1228 N N . TYR A 1 149 ? 0.381 0.607 1.700 1.00 98.69 149 TYR A N 1
ATOM 1229 C CA . TYR A 1 149 ? -0.224 1.850 2.144 1.00 98.69 149 TYR A CA 1
ATOM 1230 C C . TYR A 1 149 ? 0.840 2.917 2.429 1.00 98.69 149 TYR A C 1
ATOM 1232 O O . TYR A 1 149 ? 1.815 2.703 3.153 1.00 98.69 149 TYR A O 1
ATOM 1240 N N . SER A 1 150 ? 0.639 4.121 1.892 1.00 98.19 150 SER A N 1
ATOM 1241 C CA . SER A 1 150 ? 1.508 5.274 2.123 1.00 98.19 150 SER A CA 1
ATOM 1242 C C . SER A 1 150 ? 0.809 6.343 2.955 1.00 98.19 150 SER A C 1
ATOM 1244 O O . SER A 1 150 ? -0.023 7.118 2.478 1.00 98.19 150 SER A O 1
ATOM 1246 N N . ARG A 1 151 ? 1.196 6.435 4.231 1.00 97.44 151 ARG A N 1
ATOM 1247 C CA . ARG A 1 151 ? 0.596 7.358 5.210 1.00 97.44 151 ARG A CA 1
ATOM 1248 C C . ARG A 1 151 ? 0.778 8.844 4.897 1.00 97.44 151 ARG A C 1
ATOM 1250 O O . ARG A 1 151 ? -0.069 9.637 5.289 1.00 97.44 151 ARG A O 1
ATOM 1257 N N . SER A 1 152 ? 1.854 9.229 4.208 1.00 95.75 152 SER A N 1
ATOM 1258 C CA . SER A 1 152 ? 2.151 10.635 3.881 1.00 95.75 152 SER A CA 1
ATOM 1259 C C . SER A 1 152 ? 1.328 11.174 2.711 1.00 95.75 152 SER A C 1
ATOM 1261 O O . SER A 1 152 ? 1.213 12.388 2.551 1.00 95.75 152 SER A O 1
ATOM 1263 N N . VAL A 1 153 ? 0.739 10.292 1.902 1.00 97.19 153 VAL A N 1
ATOM 1264 C CA . VAL A 1 153 ? -0.156 10.666 0.796 1.00 97.19 153 VAL A CA 1
ATOM 1265 C C . VAL A 1 153 ? -1.562 10.074 0.927 1.00 97.19 153 VAL A C 1
ATOM 1267 O O . VAL A 1 153 ? -2.416 10.430 0.119 1.00 97.19 153 VAL A O 1
ATOM 1270 N N . ASN A 1 154 ? -1.810 9.277 1.978 1.00 98.50 154 ASN A N 1
ATOM 1271 C CA . ASN A 1 154 ? -3.059 8.563 2.261 1.00 98.50 154 ASN A CA 1
ATOM 1272 C C . ASN A 1 154 ? -3.509 7.738 1.047 1.00 98.50 154 ASN A C 1
ATOM 1274 O O . ASN A 1 154 ? -4.507 8.047 0.401 1.00 98.50 154 ASN A O 1
ATOM 1278 N N . GLU A 1 155 ? -2.713 6.734 0.692 1.00 98.44 155 GLU A N 1
ATOM 1279 C CA . GLU A 1 155 ? -2.862 5.982 -0.553 1.00 98.44 155 GLU A CA 1
ATOM 1280 C C . GLU A 1 155 ? -2.643 4.491 -0.340 1.00 98.44 155 GLU A C 1
ATOM 1282 O O . GLU A 1 155 ? -1.701 4.126 0.353 1.00 98.44 155 GLU A O 1
ATOM 1287 N N . ILE A 1 156 ? -3.457 3.667 -0.998 1.00 98.62 156 ILE A N 1
ATOM 1288 C CA . ILE A 1 156 ? -3.247 2.225 -1.158 1.00 98.62 156 ILE A CA 1
ATOM 1289 C C . ILE A 1 156 ? -2.854 1.909 -2.604 1.00 98.62 156 ILE A C 1
ATOM 1291 O O . ILE A 1 156 ? -3.366 2.529 -3.545 1.00 98.62 156 ILE A O 1
ATOM 1295 N N . ALA A 1 157 ? -1.974 0.933 -2.801 1.00 98.50 157 ALA A N 1
ATOM 1296 C CA . ALA A 1 157 ? -1.526 0.532 -4.125 1.00 98.50 157 ALA A CA 1
ATOM 1297 C C . ALA A 1 157 ? -1.389 -0.984 -4.273 1.00 98.50 157 ALA A C 1
ATOM 1299 O O . ALA A 1 157 ? -0.822 -1.663 -3.421 1.00 98.50 157 ALA A O 1
ATOM 1300 N N . PHE A 1 158 ? -1.849 -1.483 -5.419 1.00 98.69 158 PHE A N 1
ATOM 1301 C CA . PHE A 1 158 ? -1.819 -2.891 -5.800 1.00 98.69 158 PHE A CA 1
ATOM 1302 C C . PHE A 1 158 ? -1.205 -3.009 -7.203 1.00 98.69 158 PHE A C 1
ATOM 1304 O O . PHE A 1 158 ? -1.931 -2.887 -8.195 1.00 98.69 158 PHE A O 1
ATOM 1311 N N . PRO A 1 159 ? 0.125 -3.173 -7.324 1.00 98.50 159 PRO A N 1
ATOM 1312 C CA . PRO A 1 159 ? 0.794 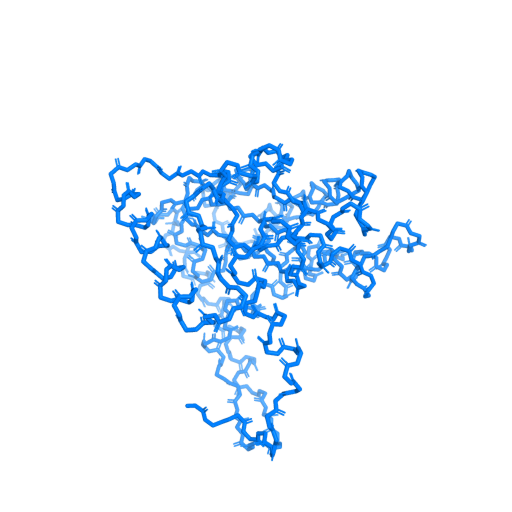-3.476 -8.588 1.00 98.50 159 PRO A CA 1
ATOM 1313 C C . PRO A 1 159 ? 0.157 -4.654 -9.337 1.00 98.50 159 PRO A C 1
ATOM 1315 O O . PRO A 1 159 ? -0.396 -5.569 -8.736 1.00 98.50 159 PRO A O 1
ATOM 1318 N N . ALA A 1 160 ? 0.269 -4.683 -10.664 1.00 98.38 160 ALA A N 1
ATOM 1319 C CA . ALA A 1 160 ? -0.261 -5.777 -11.481 1.00 98.38 160 ALA A CA 1
ATOM 1320 C C . ALA A 1 160 ? 0.286 -7.154 -11.058 1.00 98.38 160 ALA A C 1
ATOM 1322 O O . ALA A 1 160 ? -0.409 -8.156 -11.199 1.00 98.38 160 ALA A O 1
ATOM 1323 N N . GLY A 1 161 ? 1.501 -7.198 -10.506 1.00 98.12 161 GLY A N 1
ATOM 1324 C CA . GLY A 1 161 ? 2.154 -8.408 -10.024 1.00 98.12 161 GLY A CA 1
ATOM 1325 C C . GLY A 1 161 ? 1.424 -9.123 -8.889 1.00 98.12 161 GLY A C 1
ATOM 1326 O O . GLY A 1 161 ? 1.474 -10.348 -8.848 1.00 98.12 161 GLY A O 1
ATOM 1327 N N . ILE A 1 162 ? 0.700 -8.437 -7.998 1.00 98.50 162 ILE A N 1
ATOM 1328 C CA . ILE A 1 162 ? -0.120 -9.129 -6.983 1.00 98.50 162 ILE A CA 1
ATOM 1329 C C . ILE A 1 162 ? -1.489 -9.559 -7.529 1.00 98.50 162 ILE A C 1
ATOM 1331 O O . ILE A 1 162 ? -2.129 -10.450 -6.979 1.00 98.50 162 ILE A O 1
ATOM 1335 N N . LEU A 1 163 ? -1.935 -8.983 -8.649 1.00 97.88 163 LEU A N 1
ATOM 1336 C CA . LEU A 1 163 ? -3.262 -9.200 -9.236 1.00 97.88 163 LEU A CA 1
ATOM 1337 C C . LEU A 1 163 ? -3.297 -10.439 -10.141 1.00 97.88 163 LEU A C 1
ATOM 1339 O O . LEU A 1 163 ? -3.714 -10.390 -11.298 1.00 97.88 163 LEU A O 1
ATOM 1343 N N . GLN A 1 164 ? -2.857 -11.561 -9.580 1.00 97.25 164 GLN A N 1
ATOM 1344 C CA . GLN A 1 164 ? -2.817 -12.880 -10.203 1.00 97.25 164 GLN A CA 1
ATOM 1345 C C . GLN A 1 164 ? -3.081 -13.975 -9.161 1.00 97.25 164 GLN A C 1
ATOM 1347 O O . GLN A 1 164 ? -3.090 -13.725 -7.955 1.00 97.25 164 GLN A O 1
ATOM 1352 N N . SER A 1 165 ? -3.278 -15.214 -9.614 1.00 96.62 165 SER A N 1
ATOM 1353 C CA . SER A 1 165 ? -3.436 -16.368 -8.723 1.00 96.62 165 SER A CA 1
ATOM 1354 C C . SER A 1 165 ? -2.206 -16.529 -7.808 1.00 96.62 165 SER A C 1
ATOM 1356 O O . SER A 1 165 ? -1.082 -16.420 -8.300 1.00 96.62 165 SER A O 1
ATOM 1358 N N . PRO A 1 166 ? -2.379 -16.849 -6.510 1.00 96.75 166 PRO A N 1
ATOM 1359 C CA . PRO A 1 166 ? -3.633 -17.232 -5.849 1.00 96.75 166 PRO A CA 1
ATOM 1360 C C . PRO A 1 166 ? -4.485 -16.060 -5.338 1.00 96.75 166 PRO A C 1
ATOM 1362 O O . PRO A 1 166 ? -5.587 -16.300 -4.860 1.00 96.75 166 PRO A O 1
ATOM 1365 N N . PHE A 1 167 ? -4.008 -14.818 -5.428 1.00 97.81 167 PHE A N 1
ATOM 1366 C CA . PHE A 1 167 ? -4.702 -13.664 -4.857 1.00 97.81 167 PHE A CA 1
ATOM 1367 C C . PHE A 1 167 ? -5.948 -13.272 -5.648 1.00 97.81 167 PHE A C 1
ATOM 1369 O O . PHE A 1 167 ? -6.988 -12.982 -5.061 1.00 97.81 167 PHE A O 1
ATOM 1376 N N . PHE A 1 168 ? -5.846 -13.271 -6.977 1.00 98.19 168 PHE A N 1
ATOM 1377 C CA . PHE A 1 168 ? -6.903 -12.776 -7.848 1.00 98.19 168 PHE A CA 1
ATOM 1378 C C . PHE A 1 168 ? -7.021 -13.570 -9.150 1.00 98.19 168 PHE A C 1
ATOM 1380 O O . PHE A 1 168 ? -6.030 -13.881 -9.813 1.00 98.19 168 PHE A O 1
ATOM 1387 N N . SER A 1 169 ? -8.260 -13.823 -9.564 1.00 96.50 169 SER A N 1
ATOM 1388 C CA . SER A 1 169 ? -8.598 -14.134 -10.951 1.00 96.50 169 SER A CA 1
ATOM 1389 C C . SER A 1 169 ? -10.012 -13.659 -11.262 1.00 96.50 169 SER A C 1
ATOM 1391 O O . SER A 1 169 ? -10.932 -13.830 -10.465 1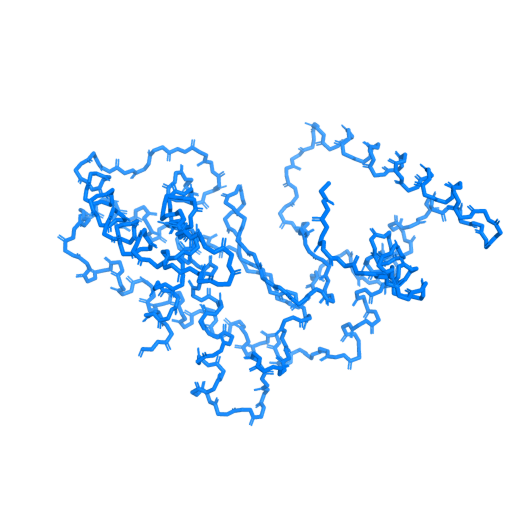.00 96.50 169 SER A O 1
ATOM 1393 N N . GLN A 1 170 ? -10.223 -13.160 -12.479 1.00 92.38 170 GLN A N 1
ATOM 1394 C CA . GLN A 1 170 ? -11.564 -12.840 -12.983 1.00 92.38 170 GLN A CA 1
ATOM 1395 C C . GLN A 1 170 ? -12.477 -14.067 -13.083 1.00 92.38 170 GLN A C 1
ATOM 1397 O O . GLN A 1 170 ? -13.691 -13.927 -13.164 1.00 92.38 170 GLN A O 1
ATOM 1402 N N . THR A 1 171 ? -11.898 -15.268 -13.122 1.00 94.38 171 THR A N 1
ATOM 1403 C CA . THR A 1 171 ? -12.650 -16.524 -13.220 1.00 94.38 171 THR A CA 1
ATOM 1404 C C . THR A 1 171 ? -12.891 -17.180 -11.864 1.00 94.38 171 THR A C 1
ATOM 1406 O O . THR A 1 171 ? -13.504 -18.245 -11.812 1.00 94.38 171 THR A O 1
ATOM 1409 N N . PHE A 1 172 ? -12.356 -16.618 -10.778 1.00 97.44 172 PHE A N 1
ATOM 1410 C CA . PHE A 1 172 ? -12.620 -17.118 -9.435 1.00 97.44 172 PHE A CA 1
ATOM 1411 C C . PHE A 1 172 ? -14.025 -16.732 -8.981 1.00 97.44 172 PHE A C 1
ATOM 1413 O O . PHE A 1 172 ? -14.594 -15.742 -9.433 1.00 97.44 172 PHE A O 1
ATOM 1420 N N . GLN A 1 173 ? -14.580 -17.530 -8.069 1.00 97.38 173 GLN A N 1
ATOM 1421 C CA . GLN A 1 173 ? -15.766 -17.116 -7.326 1.00 97.38 173 GLN A CA 1
ATOM 1422 C C . GLN A 1 173 ? -15.411 -15.918 -6.442 1.00 97.38 173 GLN A C 1
ATOM 1424 O O . GLN A 1 173 ? -14.293 -15.847 -5.925 1.00 97.38 173 GLN A O 1
ATOM 1429 N N . ASP A 1 174 ? -16.375 -15.028 -6.206 1.00 97.00 174 ASP A N 1
ATOM 1430 C CA . ASP A 1 174 ? -16.163 -13.841 -5.373 1.00 97.00 174 ASP A CA 1
ATOM 1431 C C . ASP A 1 174 ? -15.604 -14.214 -3.998 1.00 97.00 174 ASP A C 1
ATOM 1433 O O . ASP A 1 174 ? -14.654 -13.590 -3.550 1.00 97.00 174 ASP A O 1
ATOM 1437 N N . SER A 1 175 ? -16.080 -15.298 -3.380 1.00 97.69 175 SER A N 1
ATOM 1438 C CA . SER A 1 175 ? -15.562 -15.796 -2.097 1.00 97.69 175 SER A CA 1
ATOM 1439 C C . SER A 1 175 ? -14.049 -16.044 -2.094 1.00 97.69 175 SER A C 1
ATOM 1441 O O . SER A 1 175 ? -13.391 -15.791 -1.089 1.00 97.69 175 SER A O 1
ATOM 1443 N N . MET A 1 176 ? -13.476 -16.505 -3.209 1.00 98.06 176 MET A N 1
ATOM 1444 C CA . MET A 1 176 ? -12.032 -16.710 -3.335 1.00 98.06 176 MET A CA 1
ATOM 1445 C C . MET A 1 176 ? -11.295 -15.384 -3.520 1.00 98.06 176 MET A C 1
ATOM 1447 O O . MET A 1 176 ? -10.266 -15.176 -2.887 1.00 98.06 176 MET A O 1
ATOM 1451 N N . ASN A 1 177 ? -11.823 -14.478 -4.353 1.00 98.38 177 ASN A N 1
ATOM 1452 C CA . ASN A 1 177 ? -11.214 -13.160 -4.537 1.00 98.38 177 ASN A CA 1
ATOM 1453 C C . ASN A 1 177 ? -11.281 -12.341 -3.234 1.00 98.38 177 ASN A C 1
ATOM 1455 O O . ASN A 1 177 ? -10.272 -11.791 -2.812 1.00 98.38 177 ASN A O 1
ATOM 1459 N N . TYR A 1 178 ? -12.424 -12.315 -2.546 1.00 98.44 178 TYR A N 1
ATOM 1460 C CA . TYR A 1 178 ? -12.580 -11.664 -1.243 1.00 98.44 178 TYR A CA 1
ATOM 1461 C C . TYR A 1 178 ? -11.718 -12.336 -0.162 1.00 98.44 178 TYR A C 1
ATOM 1463 O O . TYR A 1 178 ? -11.034 -11.652 0.595 1.00 98.44 178 TYR A O 1
ATOM 1471 N N . GLY A 1 179 ? -11.652 -13.669 -0.136 1.00 98.06 179 GLY A N 1
ATOM 1472 C CA . GLY A 1 179 ? -10.816 -14.411 0.812 1.00 98.06 179 GLY A CA 1
ATOM 1473 C C . GLY A 1 179 ? -9.304 -14.269 0.594 1.00 98.06 179 GLY A C 1
ATOM 1474 O O . GLY A 1 179 ? -8.539 -14.633 1.484 1.00 98.06 179 GLY A O 1
ATOM 1475 N N . ALA A 1 180 ? -8.872 -13.753 -0.561 1.00 98.06 180 ALA A N 1
ATOM 1476 C CA . ALA A 1 180 ? -7.468 -13.540 -0.887 1.00 98.06 180 ALA A CA 1
ATOM 1477 C C . ALA A 1 180 ? -7.171 -12.054 -1.148 1.00 98.06 180 ALA A C 1
ATOM 1479 O O . ALA A 1 180 ? -6.828 -11.342 -0.205 1.00 98.06 180 ALA A O 1
ATOM 1480 N N . ILE A 1 181 ? -7.326 -11.544 -2.378 1.00 98.56 181 ILE A N 1
ATOM 1481 C CA . ILE A 1 181 ? -7.034 -10.128 -2.665 1.00 98.56 181 ILE A CA 1
ATOM 1482 C C . ILE A 1 181 ? -7.918 -9.155 -1.867 1.00 98.56 181 ILE A C 1
ATOM 1484 O O . ILE A 1 181 ? -7.454 -8.072 -1.525 1.00 98.56 181 ILE A O 1
ATOM 1488 N N . GLY A 1 182 ? -9.144 -9.536 -1.496 1.00 98.69 182 GLY A N 1
ATOM 1489 C CA . GLY A 1 182 ? -10.002 -8.723 -0.629 1.00 98.69 182 GLY A CA 1
ATOM 1490 C C . GLY A 1 182 ? -9.411 -8.514 0.766 1.00 98.69 182 GLY A C 1
ATOM 1491 O O . GLY A 1 182 ? -9.395 -7.388 1.257 1.00 98.69 182 GLY A O 1
ATOM 1492 N N . VAL A 1 183 ? -8.825 -9.561 1.359 1.00 98.75 183 VAL A N 1
ATOM 1493 C CA . VAL A 1 183 ? -8.098 -9.453 2.636 1.00 98.75 183 VAL A CA 1
ATOM 1494 C C . VAL A 1 183 ? -6.899 -8.518 2.501 1.00 98.75 183 VAL A C 1
ATOM 1496 O O . VAL A 1 183 ? -6.691 -7.682 3.374 1.00 98.75 183 VAL A O 1
ATOM 1499 N N . VAL A 1 184 ? -6.146 -8.608 1.399 1.00 98.81 184 VAL A N 1
ATOM 1500 C CA . VAL A 1 184 ? -5.009 -7.707 1.138 1.00 98.81 184 VAL A CA 1
ATOM 1501 C C . VAL A 1 184 ? -5.486 -6.260 0.991 1.00 98.81 184 VAL A C 1
ATOM 1503 O O . VAL A 1 184 ? -4.886 -5.357 1.560 1.00 98.81 184 VAL A O 1
ATOM 1506 N N . ILE A 1 185 ? -6.596 -6.012 0.290 1.00 98.88 185 ILE A N 1
ATOM 1507 C CA . ILE A 1 185 ? -7.153 -4.658 0.181 1.00 98.88 185 ILE A CA 1
ATOM 1508 C C . ILE A 1 185 ? -7.546 -4.109 1.554 1.00 98.88 185 ILE A C 1
ATOM 1510 O O . ILE A 1 185 ? -7.166 -2.985 1.886 1.00 98.88 185 ILE A O 1
ATOM 1514 N N . GLY A 1 186 ? -8.277 -4.891 2.351 1.00 98.75 186 GLY A N 1
ATOM 1515 C CA . GLY A 1 186 ? -8.677 -4.469 3.692 1.00 98.75 186 GLY A CA 1
ATOM 1516 C C . GLY A 1 186 ? -7.482 -4.278 4.635 1.00 98.75 186 GLY A C 1
ATOM 1517 O O . GLY A 1 186 ? -7.483 -3.377 5.474 1.00 98.75 186 GLY A O 1
ATOM 1518 N N . HIS A 1 187 ? -6.418 -5.066 4.461 1.00 98.88 187 HIS A N 1
ATOM 1519 C CA . HIS A 1 187 ? -5.150 -4.897 5.171 1.00 98.88 187 HIS A CA 1
ATOM 1520 C C . HIS A 1 187 ? -4.543 -3.515 4.869 1.00 98.88 187 HIS A C 1
ATOM 1522 O O . HIS A 1 187 ? -4.303 -2.731 5.791 1.00 98.88 187 HIS A O 1
ATOM 1528 N N . GLU A 1 188 ? -4.418 -3.143 3.591 1.00 98.81 188 GLU A N 1
ATOM 1529 C CA . GLU A 1 188 ? -3.885 -1.828 3.203 1.00 98.81 188 GLU A CA 1
ATOM 1530 C C . GLU A 1 188 ? -4.791 -0.654 3.619 1.00 98.81 188 GLU A C 1
ATOM 1532 O O . GLU A 1 188 ? -4.303 0.415 3.988 1.00 98.81 188 GLU A O 1
ATOM 1537 N N . ILE A 1 189 ? -6.119 -0.826 3.611 1.00 98.88 189 ILE A N 1
ATOM 1538 C CA . ILE A 1 189 ? -7.052 0.180 4.150 1.00 98.88 189 ILE A CA 1
ATOM 1539 C C . ILE A 1 189 ? -6.833 0.343 5.659 1.00 98.88 189 ILE A C 1
ATOM 1541 O O . ILE A 1 189 ? -6.750 1.469 6.166 1.00 98.88 189 ILE A O 1
ATOM 1545 N N . THR A 1 190 ? -6.685 -0.771 6.379 1.00 98.81 190 THR A N 1
ATOM 1546 C CA . THR A 1 190 ? -6.494 -0.787 7.832 1.00 98.81 190 THR A CA 1
ATOM 1547 C C . THR A 1 190 ? -5.159 -0.169 8.251 1.00 98.81 190 THR A C 1
ATOM 1549 O O . THR A 1 190 ? -5.113 0.483 9.297 1.00 98.81 190 THR A O 1
ATOM 1552 N N . HIS A 1 191 ? -4.105 -0.240 7.431 1.00 98.81 191 HIS A N 1
ATOM 1553 C CA . HIS A 1 191 ? -2.864 0.516 7.657 1.00 98.81 191 HIS A CA 1
ATOM 1554 C C . HIS A 1 191 ? -3.079 2.034 7.734 1.00 98.81 191 HIS A C 1
ATOM 1556 O O . HIS A 1 191 ? -2.307 2.749 8.374 1.00 98.81 191 HIS A O 1
ATOM 1562 N N . GLY A 1 192 ? -4.177 2.561 7.180 1.00 98.62 192 GLY A N 1
ATOM 1563 C CA . GLY A 1 192 ? -4.610 3.935 7.429 1.00 98.62 192 GLY A CA 1
ATOM 1564 C C . GLY A 1 192 ? -4.928 4.236 8.897 1.00 98.62 192 GLY A C 1
ATOM 1565 O O . GLY A 1 192 ? -4.908 5.397 9.311 1.00 98.62 192 GLY A O 1
ATOM 1566 N N . PHE A 1 193 ? -5.176 3.221 9.714 1.00 98.69 193 PHE A N 1
ATOM 1567 C CA . PHE A 1 193 ? -5.717 3.338 11.065 1.00 98.69 193 PHE A CA 1
ATOM 1568 C C . PHE A 1 193 ? -4.952 2.510 12.109 1.00 98.69 193 PHE A C 1
ATOM 1570 O O . PHE A 1 193 ? -5.353 2.501 13.273 1.00 98.69 193 PHE A O 1
ATOM 1577 N N . ASP A 1 194 ? -3.843 1.872 11.727 1.00 98.44 194 ASP A N 1
ATOM 1578 C CA . ASP A 1 194 ? -2.946 1.149 12.633 1.00 98.44 194 ASP A CA 1
ATOM 1579 C C . ASP A 1 194 ? -2.158 2.090 13.572 1.00 98.44 194 ASP A C 1
ATOM 1581 O O . ASP A 1 194 ? -2.434 3.289 13.677 1.00 98.44 194 ASP A O 1
ATOM 1585 N N . ASP A 1 195 ? -1.170 1.578 14.306 1.00 96.12 195 ASP A N 1
ATOM 1586 C CA . ASP A 1 195 ? -0.391 2.368 15.262 1.00 96.12 195 ASP A CA 1
ATOM 1587 C C . ASP A 1 195 ? 0.370 3.551 14.631 1.00 96.12 195 ASP A C 1
ATOM 1589 O O . ASP A 1 195 ? 0.509 4.596 15.281 1.00 96.12 195 ASP A O 1
ATOM 1593 N N . GLN A 1 196 ? 0.802 3.435 13.371 1.00 97.81 196 GLN A N 1
ATOM 1594 C CA . GLN A 1 196 ? 1.506 4.482 12.627 1.00 97.81 196 GLN A CA 1
ATOM 1595 C C . GLN A 1 196 ? 0.542 5.339 11.811 1.00 97.81 196 GLN A C 1
ATOM 1597 O O . GLN A 1 196 ? 0.550 6.567 11.924 1.00 97.81 196 GLN A O 1
ATOM 1602 N N . GLY A 1 197 ? -0.305 4.711 11.002 1.00 98.38 197 GLY A N 1
ATOM 1603 C CA . GLY A 1 197 ? -1.303 5.349 10.165 1.00 98.38 197 GLY A CA 1
ATOM 1604 C C . GLY A 1 197 ? -2.250 6.216 10.971 1.00 98.38 197 GLY A C 1
ATOM 1605 O O . GLY A 1 197 ? -2.496 7.354 10.570 1.00 98.38 197 GLY A O 1
ATOM 1606 N N . SER A 1 198 ? -2.690 5.766 12.151 1.00 98.00 198 SER A N 1
ATOM 1607 C CA . SER A 1 198 ? -3.564 6.547 13.040 1.00 98.00 198 SER A CA 1
ATOM 1608 C C . SER A 1 198 ? -3.015 7.924 13.427 1.00 98.00 198 SER A C 1
ATOM 1610 O O . SER A 1 198 ? -3.780 8.777 13.863 1.00 98.00 198 SER A O 1
ATOM 1612 N N . GLN A 1 199 ? -1.717 8.183 13.267 1.00 98.38 199 GLN A N 1
ATOM 1613 C CA . GLN A 1 199 ? -1.100 9.469 13.605 1.00 98.38 199 GLN A CA 1
ATOM 1614 C C . GLN A 1 199 ? -1.214 10.511 12.477 1.00 98.38 199 GLN A C 1
ATOM 1616 O O . GLN A 1 199 ? -0.911 11.687 12.685 1.00 98.38 199 GLN A O 1
ATOM 1621 N N . TYR A 1 200 ? -1.646 10.094 11.283 1.00 98.62 200 TYR A N 1
ATOM 1622 C CA . TYR A 1 200 ? -1.732 10.936 10.090 1.00 98.62 200 TYR A CA 1
ATOM 1623 C C . TYR A 1 200 ? -3.186 11.265 9.763 1.00 98.62 200 TYR A C 1
ATOM 1625 O O . TYR A 1 200 ? -4.058 10.405 9.896 1.00 98.62 200 TYR A O 1
ATOM 1633 N N . ASP A 1 201 ? -3.457 12.493 9.327 1.00 98.31 201 ASP A N 1
ATOM 1634 C CA . ASP A 1 201 ? -4.792 12.909 8.895 1.00 98.31 201 ASP A CA 1
ATOM 1635 C C . ASP A 1 201 ? -5.101 12.522 7.435 1.00 98.31 201 ASP A C 1
ATOM 1637 O O . ASP A 1 201 ? -4.274 11.949 6.728 1.00 98.31 201 ASP A O 1
ATOM 1641 N N . ALA A 1 202 ? -6.307 12.862 6.969 1.00 98.00 202 ALA A N 1
ATOM 1642 C CA . ALA A 1 202 ? -6.794 12.588 5.612 1.00 98.00 202 ALA A CA 1
ATOM 1643 C C . ALA A 1 202 ? -5.919 13.157 4.478 1.00 98.00 202 ALA A C 1
ATOM 1645 O O . ALA A 1 202 ? -6.035 12.733 3.330 1.00 98.00 202 ALA A O 1
ATOM 1646 N N . LYS A 1 203 ? -5.065 14.144 4.774 1.00 97.44 203 LYS A N 1
ATOM 1647 C CA . LYS A 1 203 ? -4.160 14.765 3.79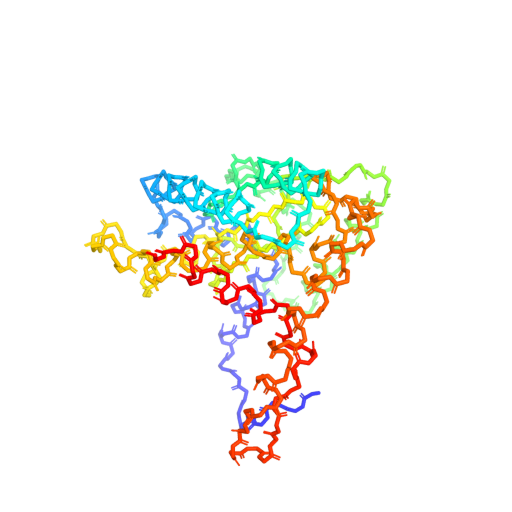9 1.00 97.44 203 LYS A CA 1
ATOM 1648 C C . LYS A 1 203 ? -2.753 14.169 3.850 1.00 97.44 203 LYS A C 1
ATOM 1650 O O . LYS A 1 203 ? -1.924 14.576 3.039 1.00 97.44 203 LYS A O 1
ATOM 1655 N N . GLY A 1 204 ? -2.503 13.243 4.777 1.00 97.50 204 GLY A N 1
ATOM 1656 C CA . GLY A 1 204 ? -1.201 12.635 5.016 1.00 97.50 204 GLY A CA 1
ATOM 1657 C C . GLY A 1 204 ? -0.274 13.473 5.899 1.00 97.50 204 GLY A C 1
ATOM 1658 O O . GLY A 1 204 ? 0.940 13.277 5.873 1.00 97.50 204 GLY A O 1
ATOM 1659 N N . ASN A 1 205 ? -0.811 14.405 6.696 1.00 98.19 205 ASN A N 1
ATOM 1660 C CA . ASN A 1 205 ? -0.005 15.163 7.656 1.00 98.19 205 ASN A CA 1
ATOM 1661 C C . ASN A 1 205 ? 0.023 14.458 9.010 1.00 98.19 205 ASN A C 1
ATOM 1663 O O . ASN A 1 205 ? -1.025 14.047 9.506 1.00 98.19 205 ASN A O 1
ATOM 1667 N N . LEU A 1 206 ? 1.194 14.406 9.648 1.00 98.12 206 LEU A N 1
ATOM 1668 C CA . LEU A 1 206 ? 1.318 13.991 11.045 1.00 98.12 206 LEU A CA 1
ATOM 1669 C C . LEU A 1 206 ? 0.600 15.017 11.938 1.00 98.12 206 LEU A C 1
ATOM 1671 O O . LEU A 1 206 ? 1.106 16.116 12.175 1.00 98.12 206 LEU A O 1
ATOM 1675 N N . ARG A 1 207 ? -0.605 14.676 12.398 1.00 97.62 207 ARG A N 1
ATOM 1676 C CA . ARG A 1 207 ? -1.484 15.559 13.170 1.00 97.62 207 ARG A CA 1
ATOM 1677 C C . ARG A 1 207 ? -2.329 14.720 14.111 1.00 97.62 207 ARG A C 1
ATOM 1679 O O . ARG A 1 207 ? -2.987 13.782 13.680 1.00 97.62 207 ARG A O 1
ATOM 1686 N N . ASN A 1 208 ? -2.397 15.113 15.381 1.00 96.50 208 ASN A N 1
ATOM 1687 C CA . ASN A 1 208 ? -3.347 14.490 16.291 1.00 96.50 208 ASN A CA 1
ATOM 1688 C C . ASN A 1 208 ? -4.787 14.899 15.928 1.00 96.50 208 ASN A C 1
ATOM 1690 O O . ASN A 1 208 ? -5.146 16.075 16.015 1.00 96.50 208 ASN A O 1
ATOM 1694 N N . TRP A 1 209 ? -5.593 13.923 15.519 1.00 97.56 209 TRP A N 1
ATOM 1695 C CA . TRP A 1 209 ? -7.027 14.053 15.243 1.00 97.56 209 TRP A CA 1
ATOM 1696 C C . TRP A 1 209 ? -7.890 13.224 16.209 1.00 97.56 209 TRP A C 1
ATOM 1698 O O . TRP A 1 209 ? -9.107 13.167 16.059 1.00 97.56 209 TRP A O 1
ATOM 1708 N N . TRP A 1 210 ? -7.269 12.604 17.217 1.00 98.12 210 TRP A N 1
ATOM 1709 C CA . TRP A 1 210 ? -7.944 11.797 18.226 1.00 98.12 210 TRP A CA 1
ATOM 1710 C C . TRP A 1 210 ? -8.424 12.643 19.400 1.00 98.12 210 TRP A C 1
ATOM 1712 O O . TRP A 1 210 ? -7.676 13.471 19.929 1.00 98.12 210 TRP A O 1
ATOM 1722 N N . GLN A 1 211 ? -9.617 12.333 19.908 1.00 97.94 211 GLN A N 1
ATOM 1723 C CA . GLN A 1 211 ? -9.942 12.654 21.296 1.00 97.94 211 GLN A CA 1
ATOM 1724 C C . GLN A 1 211 ? -9.073 11.816 22.244 1.00 97.94 211 GLN A C 1
ATOM 1726 O O . GLN A 1 211 ? -8.797 10.643 21.978 1.00 97.94 211 GLN A O 1
ATOM 1731 N N . ALA A 1 212 ? -8.653 12.398 23.370 1.00 97.69 212 ALA A N 1
ATOM 1732 C CA . ALA A 1 212 ? -7.716 11.749 24.295 1.00 97.69 212 ALA A CA 1
ATOM 1733 C C . ALA A 1 212 ? -8.228 10.382 24.791 1.00 97.69 212 ALA A C 1
ATOM 1735 O O . ALA A 1 212 ? -7.499 9.392 24.751 1.00 97.69 212 ALA A O 1
ATOM 1736 N N . THR A 1 213 ? -9.509 10.308 25.163 1.00 98.12 213 THR A N 1
ATOM 1737 C CA . THR A 1 213 ? -10.167 9.068 25.608 1.00 98.12 213 THR A CA 1
ATOM 1738 C C . THR A 1 213 ? -10.199 7.997 24.520 1.00 98.12 213 THR A C 1
ATOM 1740 O O . THR A 1 213 ? -10.008 6.816 24.803 1.00 98.12 213 THR A O 1
ATOM 1743 N N . ASP A 1 214 ? -10.397 8.398 23.265 1.00 98.50 214 ASP A N 1
ATOM 1744 C CA . ASP A 1 214 ? -10.460 7.474 22.132 1.00 98.50 214 ASP A CA 1
ATOM 1745 C C . ASP A 1 214 ? -9.069 6.935 21.794 1.00 98.50 214 ASP A C 1
ATOM 1747 O O . ASP A 1 214 ? -8.926 5.753 21.477 1.00 98.50 214 ASP A O 1
ATOM 1751 N N . ARG A 1 215 ? -8.024 7.764 21.941 1.00 98.19 215 ARG A N 1
ATOM 1752 C CA . ARG A 1 215 ? -6.633 7.315 21.809 1.00 98.19 215 ARG A CA 1
ATOM 1753 C C . ARG A 1 215 ? -6.260 6.308 22.894 1.00 98.19 215 ARG A C 1
ATOM 1755 O O . ARG A 1 215 ? -5.615 5.308 22.591 1.00 98.19 215 ARG A O 1
ATOM 1762 N N . GLU A 1 216 ? -6.675 6.529 24.138 1.00 98.25 216 GLU A N 1
ATOM 1763 C CA . GLU A 1 216 ? -6.477 5.544 25.208 1.00 98.25 216 GLU A CA 1
ATOM 1764 C C . GLU A 1 216 ? -7.207 4.229 24.919 1.00 98.25 216 GLU A C 1
ATOM 1766 O O . GLU A 1 216 ? -6.649 3.150 25.125 1.00 98.25 216 GLU A O 1
ATOM 1771 N N . ASN A 1 217 ? -8.443 4.299 24.415 1.00 98.25 217 ASN A N 1
ATOM 1772 C CA . ASN A 1 217 ? -9.206 3.118 24.016 1.00 98.25 217 ASN A CA 1
ATOM 1773 C C . ASN A 1 217 ? -8.529 2.362 22.866 1.00 98.25 217 ASN A C 1
ATOM 1775 O O . ASN A 1 217 ? -8.453 1.133 22.918 1.00 98.25 217 ASN A O 1
ATOM 1779 N N . PHE A 1 218 ? -7.995 3.076 21.872 1.00 98.31 218 PHE A N 1
ATOM 1780 C CA . PHE A 1 218 ? -7.205 2.492 20.789 1.00 98.31 218 PHE A CA 1
ATOM 1781 C C . PHE A 1 218 ? -6.003 1.719 21.343 1.00 98.31 218 PHE A C 1
ATOM 1783 O O . PHE A 1 218 ? -5.871 0.527 21.079 1.00 98.31 218 PHE A O 1
ATOM 1790 N N . VAL A 1 219 ? -5.187 2.357 22.191 1.00 98.00 219 VAL A N 1
ATOM 1791 C CA . VAL A 1 219 ? -3.997 1.731 22.796 1.00 98.00 219 VAL A CA 1
ATOM 1792 C C . VAL A 1 219 ? -4.366 0.490 23.614 1.00 98.00 219 VAL A C 1
ATOM 1794 O O . VAL A 1 219 ? -3.711 -0.543 23.500 1.00 98.00 219 VAL A O 1
ATOM 1797 N N . LYS A 1 220 ? -5.446 0.540 24.405 1.00 97.88 220 LYS A N 1
ATOM 1798 C CA . LYS A 1 220 ? -5.927 -0.627 25.169 1.00 97.88 220 LYS A CA 1
ATOM 1799 C C . LYS A 1 220 ? -6.291 -1.802 24.259 1.00 97.88 220 LYS A C 1
ATOM 1801 O O . LYS A 1 220 ? -6.014 -2.949 24.600 1.00 97.88 220 LYS A O 1
ATOM 1806 N N . ARG A 1 221 ? -6.912 -1.532 23.108 1.00 97.56 2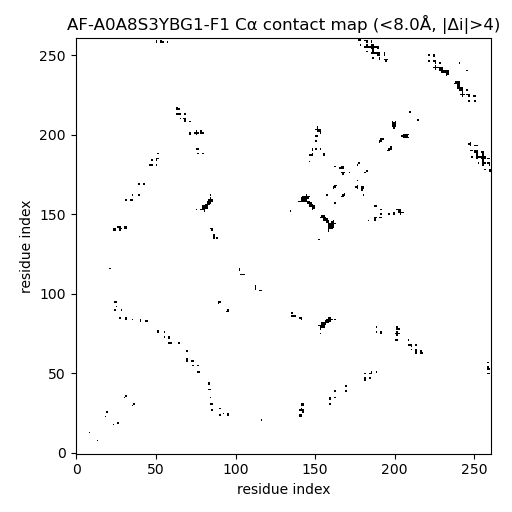21 ARG A N 1
ATOM 1807 C CA . ARG A 1 221 ? -7.308 -2.567 22.143 1.00 97.56 221 ARG A CA 1
ATOM 1808 C C . ARG A 1 221 ? -6.110 -3.149 21.410 1.00 97.56 221 ARG A C 1
ATOM 1810 O O . ARG A 1 221 ? -5.993 -4.368 21.336 1.00 97.56 221 ARG A O 1
ATOM 1817 N N . THR A 1 222 ? -5.193 -2.315 20.932 1.00 97.62 222 THR A N 1
ATOM 1818 C CA . THR A 1 222 ? -3.996 -2.797 20.231 1.00 97.62 222 THR A CA 1
ATOM 1819 C C . THR A 1 222 ? -3.013 -3.502 21.172 1.00 97.62 222 THR A C 1
ATOM 1821 O O . THR A 1 222 ? -2.273 -4.384 20.737 1.00 97.62 222 THR A O 1
ATOM 1824 N N . GLN A 1 223 ? -3.061 -3.225 22.481 1.00 98.31 223 GLN A N 1
ATOM 1825 C CA . GLN A 1 223 ? -2.333 -4.006 23.487 1.00 98.31 223 GLN A CA 1
ATOM 1826 C C . GLN A 1 223 ? -2.808 -5.468 23.561 1.00 98.31 223 GLN A C 1
ATOM 1828 O O . GLN A 1 223 ? -2.012 -6.355 23.865 1.00 98.31 223 GLN A O 1
ATOM 1833 N N . CYS A 1 224 ? -4.081 -5.751 23.261 1.00 97.94 224 CYS A N 1
ATOM 1834 C CA . CYS A 1 224 ? -4.577 -7.127 23.189 1.00 97.94 224 CYS A CA 1
ATOM 1835 C C . CYS A 1 224 ? -3.849 -7.922 22.092 1.00 97.94 224 CYS A C 1
ATOM 1837 O O . CYS A 1 224 ? -3.389 -9.031 22.356 1.00 97.94 224 CYS A O 1
ATOM 1839 N N . ILE A 1 225 ? -3.655 -7.312 20.918 1.00 97.62 225 ILE A N 1
ATOM 1840 C CA . ILE A 1 225 ? -2.922 -7.903 19.787 1.00 97.62 225 ILE A CA 1
ATOM 1841 C C . ILE A 1 225 ? -1.442 -8.097 20.138 1.00 97.62 225 ILE A C 1
ATOM 1843 O O . ILE A 1 225 ? -0.887 -9.163 19.889 1.00 97.62 225 ILE A O 1
ATOM 1847 N N . VAL A 1 226 ? -0.811 -7.118 20.799 1.00 98.31 226 VAL A N 1
ATOM 1848 C CA . VAL A 1 226 ? 0.575 -7.256 21.291 1.00 98.31 226 VAL A CA 1
ATOM 1849 C C . VAL A 1 226 ? 0.707 -8.469 22.204 1.00 98.31 226 VAL A C 1
ATOM 1851 O O . VAL A 1 226 ? 1.612 -9.283 22.029 1.00 98.31 226 VAL A O 1
ATOM 1854 N N . ASN A 1 227 ? -0.205 -8.603 23.168 1.00 98.19 227 ASN A N 1
ATOM 1855 C CA . ASN A 1 227 ? -0.179 -9.698 24.131 1.00 98.19 227 ASN A CA 1
ATOM 1856 C C . ASN A 1 227 ? -0.444 -11.049 23.459 1.00 98.19 227 ASN A C 1
ATOM 1858 O O . ASN A 1 227 ? 0.205 -12.029 23.808 1.00 98.19 227 ASN A O 1
ATOM 1862 N N . GLN A 1 228 ? -1.371 -11.111 22.498 1.00 97.75 228 GLN A N 1
ATOM 1863 C CA . GLN A 1 228 ? -1.621 -12.312 21.703 1.00 97.75 228 GLN A CA 1
ATOM 1864 C C . GLN A 1 228 ? -0.355 -12.732 20.951 1.00 97.75 228 GLN A C 1
ATOM 1866 O O . GLN A 1 228 ? 0.101 -13.864 21.098 1.00 97.75 228 GLN A O 1
ATOM 1871 N N . ASN A 1 229 ? 0.245 -11.801 20.209 1.00 96.88 229 ASN A N 1
ATOM 1872 C CA . ASN A 1 229 ? 1.413 -12.075 19.383 1.00 96.88 229 ASN A CA 1
ATOM 1873 C C . ASN A 1 229 ? 2.638 -12.478 20.201 1.00 96.88 229 ASN A C 1
ATOM 1875 O O . ASN A 1 229 ? 3.377 -13.375 19.805 1.00 96.88 229 ASN A O 1
ATOM 1879 N N . ALA A 1 230 ? 2.820 -11.871 21.374 1.00 97.00 230 ALA A N 1
ATOM 1880 C CA . ALA A 1 230 ? 3.897 -12.208 22.298 1.00 97.00 230 ALA A CA 1
ATOM 1881 C C . ALA A 1 230 ? 3.796 -13.627 22.891 1.00 97.00 230 ALA A C 1
ATOM 1883 O O . ALA A 1 230 ? 4.716 -14.054 23.582 1.00 97.00 230 ALA A O 1
ATOM 1884 N N . ASN A 1 231 ? 2.713 -14.369 22.635 1.00 96.75 231 ASN A N 1
ATOM 1885 C CA . ASN A 1 231 ? 2.586 -15.772 23.029 1.00 96.75 231 ASN A CA 1
ATOM 1886 C C . ASN A 1 231 ? 2.912 -16.756 21.894 1.00 96.75 231 ASN A C 1
ATOM 1888 O O . ASN A 1 231 ? 2.988 -17.958 22.149 1.00 96.75 231 ASN A O 1
ATOM 1892 N N . PHE A 1 232 ? 3.125 -16.288 20.658 1.00 96.56 232 PHE A N 1
ATOM 1893 C CA . PHE A 1 232 ? 3.515 -17.163 19.553 1.00 96.56 232 PHE A CA 1
ATOM 1894 C C . PHE A 1 232 ? 5.018 -17.426 19.569 1.00 96.56 232 PHE A C 1
ATOM 1896 O O . PHE A 1 232 ? 5.833 -16.503 19.511 1.00 96.56 232 PHE A O 1
ATOM 1903 N N . ARG A 1 233 ? 5.383 -18.707 19.617 1.00 95.81 233 ARG A N 1
ATOM 1904 C CA . ARG A 1 233 ? 6.764 -19.183 19.558 1.00 95.81 233 ARG A CA 1
ATOM 1905 C C . ARG A 1 233 ? 7.008 -19.894 18.234 1.00 95.81 233 ARG A C 1
ATOM 1907 O O . ARG A 1 233 ? 6.190 -20.701 17.810 1.00 95.81 233 ARG A O 1
ATOM 1914 N N . VAL A 1 234 ? 8.142 -19.585 17.617 1.00 94.75 234 VAL A N 1
ATOM 1915 C CA . VAL A 1 234 ? 8.666 -20.271 16.435 1.00 94.75 234 VAL A CA 1
ATOM 1916 C C . VAL A 1 234 ? 9.749 -21.221 16.924 1.00 94.75 234 VAL A C 1
ATOM 1918 O O . VAL A 1 234 ? 10.855 -20.794 17.279 1.00 94.75 234 VAL A O 1
ATOM 1921 N N . ASP A 1 235 ? 9.399 -22.499 17.028 1.00 94.69 235 ASP A N 1
ATOM 1922 C CA . ASP A 1 235 ? 10.239 -23.513 17.666 1.00 94.69 235 ASP A CA 1
ATOM 1923 C C . ASP A 1 235 ? 11.543 -23.753 16.895 1.00 94.69 235 ASP A C 1
ATOM 1925 O O . ASP A 1 235 ? 12.589 -23.958 17.510 1.00 94.69 235 ASP A O 1
ATOM 1929 N N . GLU A 1 236 ? 11.517 -23.620 15.568 1.00 94.06 236 GLU A N 1
ATOM 1930 C CA . GLU A 1 236 ? 12.655 -23.835 14.667 1.00 94.06 236 GLU A CA 1
ATOM 1931 C C . GLU A 1 236 ? 13.830 -22.890 14.944 1.00 94.06 236 GLU A C 1
ATOM 1933 O O . GLU A 1 236 ? 14.986 -23.253 14.729 1.00 94.06 236 GLU A O 1
ATOM 1938 N N . ILE A 1 237 ? 13.544 -21.681 15.433 1.00 91.75 237 ILE A N 1
ATOM 1939 C CA . ILE A 1 237 ? 14.554 -20.674 15.792 1.00 91.75 237 ILE A CA 1
ATOM 1940 C C . ILE A 1 237 ? 14.568 -20.365 17.290 1.00 91.75 237 ILE A C 1
ATOM 1942 O O . ILE A 1 237 ? 15.339 -19.515 17.730 1.00 91.75 237 ILE A O 1
ATOM 1946 N N . ASN A 1 238 ? 13.746 -21.061 18.083 1.00 94.50 238 ASN A N 1
ATOM 1947 C CA . ASN A 1 238 ? 13.618 -20.873 19.524 1.00 94.50 238 ASN A CA 1
ATOM 1948 C C . ASN A 1 238 ? 13.356 -19.406 19.929 1.00 94.50 238 ASN A C 1
ATOM 1950 O O . ASN A 1 238 ? 13.926 -18.901 20.900 1.00 94.50 238 ASN A O 1
ATOM 1954 N N . MET A 1 239 ? 12.513 -18.708 19.166 1.00 95.75 239 MET A N 1
ATOM 1955 C CA . MET A 1 239 ? 12.190 -17.298 19.394 1.00 95.75 239 MET A CA 1
ATOM 1956 C C . MET A 1 239 ? 10.688 -17.089 19.524 1.00 95.75 239 MET A C 1
ATOM 1958 O O . MET A 1 239 ? 9.888 -17.747 18.865 1.00 95.75 239 MET A O 1
ATOM 1962 N N . THR A 1 240 ? 10.317 -16.126 20.357 1.00 96.31 240 THR A N 1
ATOM 1963 C CA . THR A 1 240 ? 8.942 -15.649 20.495 1.00 96.31 240 THR A CA 1
ATOM 1964 C C . THR A 1 240 ? 8.748 -14.405 19.637 1.00 96.31 240 THR A C 1
ATOM 1966 O O . THR A 1 240 ? 9.647 -13.561 19.560 1.00 96.31 240 THR A O 1
ATOM 1969 N N . LEU A 1 241 ? 7.586 -14.279 18.997 1.00 96.75 241 LEU A N 1
ATOM 1970 C CA . LEU A 1 241 ? 7.239 -13.085 18.234 1.00 96.75 241 LEU A CA 1
ATOM 1971 C C . LEU A 1 241 ? 7.258 -11.850 19.139 1.00 96.75 241 LEU A C 1
ATOM 1973 O O . LEU A 1 241 ? 6.756 -11.852 20.263 1.00 96.75 241 LEU A O 1
ATOM 1977 N N . ASN A 1 242 ? 7.816 -10.756 18.628 1.00 97.12 242 ASN A N 1
ATOM 1978 C CA . ASN A 1 242 ? 7.738 -9.474 19.309 1.00 97.12 242 ASN A CA 1
ATOM 1979 C C . ASN A 1 242 ? 6.415 -8.796 18.942 1.00 97.12 242 ASN A C 1
ATOM 1981 O O . ASN A 1 242 ? 6.321 -8.141 17.906 1.00 97.12 242 ASN A O 1
ATOM 1985 N N . GLY A 1 243 ? 5.416 -8.931 19.815 1.00 97.06 243 GLY A N 1
ATOM 1986 C CA . GLY A 1 243 ? 4.081 -8.390 19.569 1.00 97.06 243 GLY A CA 1
ATOM 1987 C C . GLY A 1 243 ? 4.013 -6.870 19.412 1.00 97.06 243 GLY A C 1
ATOM 1988 O O . GLY A 1 243 ? 3.071 -6.390 18.795 1.00 97.06 243 GLY A O 1
ATOM 1989 N N . ILE A 1 244 ? 4.995 -6.113 19.924 1.00 97.31 244 ILE A N 1
ATOM 1990 C CA . ILE A 1 244 ? 5.084 -4.660 19.704 1.00 97.31 244 ILE A CA 1
ATOM 1991 C C . ILE A 1 244 ? 5.526 -4.386 18.267 1.00 97.31 244 ILE A C 1
ATOM 1993 O O . ILE A 1 244 ? 4.889 -3.606 17.568 1.00 97.31 244 ILE A O 1
ATOM 1997 N N . ASN A 1 245 ? 6.587 -5.054 17.809 1.00 97.44 245 ASN A N 1
ATOM 1998 C CA . ASN A 1 245 ? 7.134 -4.829 16.470 1.00 97.44 245 ASN A CA 1
ATOM 1999 C C . ASN A 1 245 ? 6.184 -5.287 15.356 1.00 97.44 245 ASN A C 1
ATOM 2001 O O . ASN A 1 245 ? 6.234 -4.730 14.267 1.00 97.44 245 ASN A O 1
ATOM 2005 N N . THR A 1 246 ? 5.349 -6.298 15.611 1.00 97.38 246 THR A N 1
ATOM 2006 C CA . THR A 1 246 ? 4.381 -6.811 14.629 1.00 97.38 246 THR A CA 1
ATOM 2007 C C . THR A 1 246 ? 2.988 -6.201 14.778 1.00 97.38 246 THR A C 1
ATOM 2009 O O . THR A 1 246 ? 2.079 -6.608 14.062 1.00 97.38 246 THR A O 1
ATOM 2012 N N . GLN A 1 247 ? 2.785 -5.262 15.712 1.00 98.00 247 GLN A N 1
ATOM 2013 C CA . GLN A 1 247 ? 1.452 -4.761 16.053 1.00 98.00 247 GLN A CA 1
ATOM 2014 C C . GLN A 1 247 ? 0.717 -4.185 14.838 1.00 98.00 247 GLN A C 1
ATOM 2016 O O . GLN A 1 247 ? -0.431 -4.563 14.630 1.00 98.00 247 GLN A O 1
ATOM 2021 N N . GLY A 1 248 ? 1.354 -3.300 14.064 1.00 98.12 248 GLY A N 1
ATOM 2022 C CA . GLY A 1 248 ? 0.729 -2.636 12.914 1.00 98.12 248 GLY A CA 1
ATOM 2023 C C . GLY A 1 248 ? 0.220 -3.630 11.872 1.00 98.12 248 GLY A C 1
ATOM 2024 O O . GLY A 1 248 ? -0.974 -3.662 11.592 1.00 98.12 248 GLY A O 1
ATOM 2025 N N . GLU A 1 249 ? 1.099 -4.527 11.421 1.00 98.50 249 GLU A N 1
ATOM 2026 C CA . GLU A 1 249 ? 0.771 -5.616 10.488 1.00 98.50 249 GLU A CA 1
ATOM 2027 C C . GLU A 1 249 ? -0.345 -6.516 11.028 1.00 98.50 249 GLU A C 1
ATOM 2029 O O . GLU A 1 249 ? -1.302 -6.824 10.336 1.00 98.50 249 GLU A O 1
ATOM 2034 N N . SER A 1 250 ? -0.291 -6.896 12.308 1.00 98.38 250 SER A N 1
ATOM 2035 C CA . SER A 1 250 ? -1.328 -7.754 12.890 1.00 98.38 250 SER A CA 1
ATOM 2036 C C . SER A 1 250 ? -2.666 -7.039 13.084 1.00 98.38 250 SER A C 1
ATOM 2038 O O . SER A 1 250 ? -3.713 -7.681 13.009 1.00 98.38 250 SER A O 1
ATOM 2040 N N . VAL A 1 251 ? -2.665 -5.727 13.338 1.00 98.56 251 VAL A N 1
ATOM 2041 C CA . VAL A 1 251 ? -3.885 -4.907 13.306 1.00 98.56 251 VAL A CA 1
ATOM 2042 C C . VAL A 1 251 ? -4.451 -4.897 11.888 1.00 98.56 251 VAL A C 1
ATOM 2044 O O . VAL A 1 251 ? -5.652 -5.120 11.737 1.00 98.56 251 VAL A O 1
ATOM 2047 N N . ALA A 1 252 ? -3.600 -4.700 10.878 1.00 98.69 252 ALA A N 1
ATOM 2048 C CA . ALA A 1 252 ? -3.981 -4.709 9.472 1.00 98.69 252 ALA A CA 1
ATOM 2049 C C . ALA A 1 252 ? -4.529 -6.071 9.018 1.00 98.69 252 ALA A C 1
ATOM 2051 O O . ALA A 1 252 ? -5.605 -6.114 8.433 1.00 98.69 252 ALA A O 1
ATOM 2052 N N . ASP A 1 253 ? -3.902 -7.184 9.403 1.00 98.62 253 ASP A N 1
ATOM 2053 C CA . ASP A 1 253 ? -4.385 -8.542 9.121 1.00 98.62 253 ASP A CA 1
ATOM 2054 C C . ASP A 1 253 ? -5.767 -8.801 9.728 1.00 98.62 253 ASP A C 1
ATOM 2056 O O . ASP A 1 253 ? -6.691 -9.246 9.047 1.00 98.62 253 ASP A O 1
ATOM 2060 N N . ASN A 1 254 ? -5.937 -8.506 11.021 1.00 98.44 254 ASN A N 1
ATOM 2061 C CA . ASN A 1 254 ? -7.213 -8.736 11.704 1.00 98.44 254 ASN A CA 1
ATOM 2062 C C . ASN A 1 254 ? -8.319 -7.821 11.160 1.00 98.44 254 ASN A C 1
ATOM 2064 O O . ASN A 1 254 ? -9.469 -8.248 11.048 1.00 98.44 254 ASN A O 1
ATOM 2068 N N . GLY A 1 255 ? -7.981 -6.569 10.841 1.00 98.00 255 GLY A N 1
ATOM 2069 C CA . GLY A 1 255 ? -8.895 -5.613 10.225 1.00 98.00 255 GLY A CA 1
ATOM 2070 C C . GLY A 1 255 ? -9.298 -6.038 8.819 1.00 98.00 255 GLY A C 1
ATOM 2071 O O . GLY A 1 255 ? -10.489 -6.142 8.550 1.00 98.00 255 GLY A O 1
ATOM 2072 N N . GLY A 1 256 ? -8.327 -6.376 7.971 1.00 98.31 256 GLY A N 1
ATOM 2073 C CA . GLY A 1 256 ? -8.548 -6.748 6.578 1.00 98.31 256 GLY A CA 1
ATOM 2074 C C . GLY A 1 256 ? -9.333 -8.041 6.405 1.00 98.31 256 GLY A C 1
ATOM 2075 O O . GLY A 1 256 ? -10.231 -8.106 5.568 1.00 98.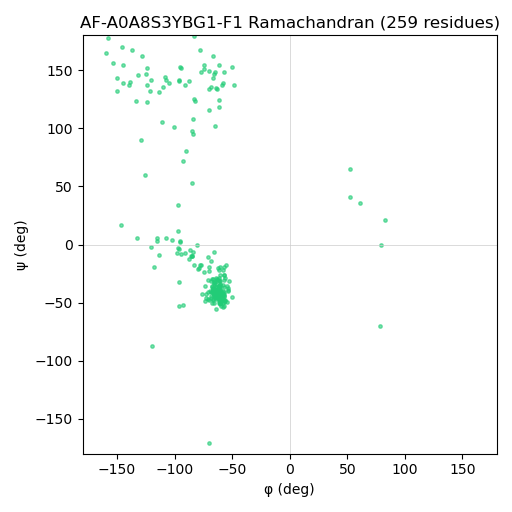31 256 GLY A O 1
ATOM 2076 N N . VAL A 1 257 ? -9.084 -9.053 7.246 1.00 98.25 257 VAL A N 1
ATOM 2077 C CA . VAL A 1 257 ? -9.925 -10.261 7.261 1.00 98.25 257 VAL A CA 1
ATOM 2078 C C . VAL A 1 257 ? -11.356 -9.914 7.666 1.00 98.25 257 VAL A C 1
ATOM 2080 O O . VAL A 1 257 ? -12.292 -10.384 7.033 1.00 98.25 257 VAL A O 1
ATOM 2083 N N . LYS A 1 258 ? -11.544 -9.079 8.694 1.00 97.44 258 LYS A N 1
ATOM 2084 C CA . LYS A 1 258 ? -12.881 -8.687 9.151 1.00 97.44 258 LYS A CA 1
ATOM 2085 C C . LYS A 1 258 ? -13.630 -7.817 8.135 1.00 97.44 258 LYS A C 1
ATOM 2087 O O . LYS A 1 258 ? -14.843 -7.911 8.054 1.00 97.44 258 LYS A O 1
ATOM 2092 N N . GLU A 1 259 ? -12.934 -6.951 7.410 1.00 96.12 259 GLU A N 1
ATOM 2093 C CA . GLU A 1 259 ? -13.525 -6.088 6.383 1.00 96.12 259 GLU A CA 1
ATOM 2094 C C . GLU A 1 259 ? -14.001 -6.896 5.168 1.00 96.12 259 GLU A C 1
ATOM 2096 O O . GLU A 1 259 ? -14.987 -6.535 4.532 1.00 96.12 259 GLU A O 1
ATOM 2101 N N . SER A 1 260 ? -13.316 -8.003 4.862 1.00 97.06 260 SER A N 1
ATOM 2102 C CA . SER A 1 260 ? -13.585 -8.826 3.680 1.00 97.06 260 SER A CA 1
ATOM 2103 C C . SER A 1 260 ? -14.653 -9.921 3.869 1.00 97.06 260 SER A C 1
ATOM 2105 O O . SER A 1 260 ? -15.093 -10.504 2.875 1.00 97.06 260 SER A O 1
ATOM 2107 N N . PHE A 1 261 ? -15.070 -10.218 5.108 1.00 93.31 261 PHE A N 1
ATOM 2108 C CA . PHE A 1 261 ? -15.987 -11.317 5.471 1.00 93.31 261 PHE A CA 1
ATOM 2109 C C . PHE A 1 261 ? -17.228 -10.833 6.227 1.00 93.31 261 PHE A C 1
ATOM 2111 O O . PHE A 1 261 ? -18.327 -11.346 5.911 1.00 93.31 261 PHE A O 1
#